Protein AF-A0A7S3HNA8-F1 (afdb_monomer)

Secondary structure (DSSP, 8-state):
-PPP-----PPP----------------------PPPPTT----SSS---EEEEEEETT-HHHHHHHHHHHHHHHHHGGGGTT-PPEEEEEEE-HHHHTTS--TT-HHHHHHHHHHHHHHHHT-EEEEE-TT-HHHHHHHHHHHHHHHHH-HHHHS--GGGS-TTSSSTTSSS---------------------------------------------------------------------

pLDDT: mean 70.08, std 21.03, range [39.31, 98.31]

Solvent-accessible surface area (backbone atoms only — not comparable to full-atom values): 16770 Å² total; per-residue (Å²): 138,84,86,83,83,84,80,82,82,77,86,83,80,81,83,77,80,80,82,70,80,77,68,71,80,66,80,66,75,67,71,79,68,81,65,77,66,56,90,94,56,82,65,79,90,54,95,78,70,52,62,45,81,44,66,23,43,49,88,38,68,69,40,44,58,49,39,49,54,51,49,54,53,51,57,66,50,47,73,76,32,77,85,70,56,54,50,53,31,43,33,39,28,51,52,65,58,64,71,71,68,70,56,95,79,39,73,46,59,52,50,53,52,52,52,44,52,52,23,58,75,70,73,36,49,67,44,84,34,41,76,87,41,63,65,58,55,53,49,52,53,51,49,53,52,50,59,45,67,77,37,49,84,67,70,55,68,76,80,78,72,64,69,86,70,63,75,65,67,73,70,77,76,70,93,76,79,94,77,85,87,81,84,84,84,90,85,79,88,81,88,85,78,88,77,90,77,89,77,88,76,89,81,78,88,75,87,76,82,85,81,79,82,77,79,85,81,85,76,77,90,76,91,78,82,81,85,76,79,84,82,86,76,81,84,80,82,79,85,79,81,135

Foldseek 3Di:
DDDDDDDDDDDDDDPDPPDDDPDDPPPPVPVPDPPDPPQPPPDPPDDADQEDEQEAELVDPVSLVSSVVVVVVLVVCPVVCVPSHHAYEYEYEQVVVVVVVPPPDDVSVVSLVVSVVVCVVVVHHYYYYYPVDVVSVVVVVVVSVVVSVVRCSRPVDPPPPPPPPPPVVVVVPPPDDDDDDDDDDDDDDDDDDDDDDDDDDDDDPDDDDDDDDDDDDDDDDDDDDDDDDDDDDDDDDDDDDD

Nearest PDB structures (foldseek):
  7f6l-assembly1_B  TM=4.077E-01  e=2.180E-01  Homo sapiens
  7ynw-assembly1_A  TM=3.870E-01  e=6.248E-01  Methanocaldococcus jannaschii
  7s5e-assembly4_F  TM=3.352E-01  e=9.272E-01  Stenotrophomonas maltophilia K279a
  6wrt-assembly1_A-2  TM=3.207E-01  e=1.058E+00  Methanocaldococcus jannaschii DSM 2661
  6n2f-assembly1_A  TM=5.387E-01  e=7.614E+00  Arabidopsis thaliana

Sequence (242 aa):
RAMSAQKFLTPAGYVSKAGREALPPQDGEMLVTCLAPEVGKYRPVTHKRMAFLVVYDVMQESTYGQAIKILDTLDKQKSEWQGRGPIVALVACKTDRLFRDMAVRSPELQRLFDAKADADRRGIKFTEMVTSDLQRVRKLFRQVFVDLHERPDLWRREQAAMPTGGLMSLLGGMLGGLTSTGSTPLTSARSDSARSQSASQAASAQMMPGVSMSPLETIGERLSTPTASPQQGDAKKEDCAV

Organism: NCBI:txid89044

Mean predicted aligned error: 19.04 Å

InterPro domains:
  IPR001806 Small GTPase [PF00071] (48-146)
  IPR027417 P-loop containing nucleoside triphosphate hydrolase [G3DSA:3.40.50.300] (40-155)

Radius of gyration: 32.72 Å; Cα contacts (8 Å, |Δi|>4): 132; chains: 1; bounding box: 81×63×103 Å

Structure (mmCIF, N/CA/C/O backbone):
data_AF-A0A7S3HNA8-F1
#
_entry.id   AF-A0A7S3HNA8-F1
#
loop_
_atom_site.group_PDB
_atom_site.id
_atom_site.type_symbol
_atom_site.label_atom_id
_atom_site.label_alt_id
_atom_site.label_comp_id
_atom_site.label_asym_id
_atom_site.label_entity_id
_atom_site.label_seq_id
_atom_site.pdbx_PDB_ins_code
_atom_site.Cartn_x
_atom_site.Cartn_y
_atom_site.Cartn_z
_atom_site.occupancy
_atom_site.B_iso_or_equiv
_atom_site.auth_seq_id
_atom_site.auth_comp_id
_atom_site.auth_asym_id
_atom_site.auth_atom_id
_atom_site.pdbx_PDB_model_num
ATOM 1 N N . ARG A 1 1 ? 51.063 9.872 -23.978 1.00 51.56 1 ARG A N 1
ATOM 2 C CA . ARG A 1 1 ? 50.268 10.707 -23.041 1.00 51.56 1 ARG A CA 1
ATOM 3 C C . ARG A 1 1 ? 49.617 9.764 -22.035 1.00 51.56 1 ARG A C 1
ATOM 5 O O . ARG A 1 1 ? 48.698 9.054 -22.408 1.00 51.56 1 ARG A O 1
ATOM 12 N N . ALA A 1 2 ? 50.189 9.663 -20.836 1.00 39.31 2 ALA A N 1
ATOM 13 C CA . ALA A 1 2 ? 49.767 8.734 -19.789 1.00 39.31 2 ALA A CA 1
ATOM 14 C C . ALA A 1 2 ? 48.554 9.291 -19.026 1.00 39.31 2 ALA A C 1
ATOM 16 O O . ALA A 1 2 ? 48.525 10.484 -18.723 1.00 39.31 2 ALA A O 1
ATOM 17 N N . MET A 1 3 ? 47.561 8.444 -18.745 1.00 46.97 3 MET A N 1
ATOM 18 C CA . MET A 1 3 ? 46.387 8.817 -17.957 1.00 46.97 3 MET A CA 1
ATOM 19 C C . MET A 1 3 ? 46.686 8.703 -16.461 1.00 46.97 3 MET A C 1
ATOM 21 O O . MET A 1 3 ? 47.120 7.663 -15.970 1.00 46.97 3 MET A O 1
ATOM 25 N N . SER A 1 4 ? 46.470 9.818 -15.767 1.00 55.47 4 SER A N 1
ATOM 26 C CA . SER A 1 4 ? 46.658 10.001 -14.331 1.00 55.47 4 SER A CA 1
ATOM 27 C C . SER A 1 4 ? 45.481 9.393 -13.566 1.00 55.47 4 SER A C 1
ATOM 29 O O . SER A 1 4 ? 44.334 9.784 -13.777 1.00 55.47 4 SER A O 1
ATOM 31 N N . ALA A 1 5 ? 45.761 8.428 -12.691 1.00 51.94 5 ALA A N 1
ATOM 32 C CA . ALA A 1 5 ? 44.776 7.817 -11.807 1.00 51.94 5 ALA A CA 1
ATOM 33 C C . ALA A 1 5 ? 44.565 8.696 -10.560 1.00 51.94 5 ALA A C 1
ATOM 35 O O . ALA A 1 5 ? 45.463 8.836 -9.727 1.00 51.94 5 ALA A O 1
ATOM 36 N N . GLN A 1 6 ? 43.371 9.275 -10.417 1.00 52.78 6 GLN A N 1
ATOM 37 C CA . GLN A 1 6 ? 42.942 9.946 -9.188 1.00 52.78 6 GLN A CA 1
ATOM 38 C C . GLN A 1 6 ? 42.659 8.909 -8.093 1.00 52.78 6 GLN A C 1
ATOM 40 O O . GLN A 1 6 ? 41.738 8.101 -8.196 1.00 52.78 6 GLN A O 1
ATOM 45 N N . LYS A 1 7 ? 43.459 8.947 -7.022 1.00 44.22 7 LYS A N 1
ATOM 46 C CA . LYS A 1 7 ? 43.215 8.212 -5.776 1.00 44.22 7 LYS A CA 1
ATOM 47 C C . LYS A 1 7 ? 42.150 8.949 -4.961 1.00 44.22 7 LYS A C 1
ATOM 49 O O . LYS A 1 7 ? 42.377 10.078 -4.534 1.00 44.22 7 LYS A O 1
ATOM 54 N N . PHE A 1 8 ? 41.014 8.298 -4.722 1.00 46.69 8 PHE A N 1
ATOM 55 C CA . PHE A 1 8 ? 40.019 8.754 -3.755 1.00 46.69 8 PHE A CA 1
ATOM 56 C C . PHE A 1 8 ? 40.510 8.462 -2.333 1.00 46.69 8 PHE A C 1
ATOM 58 O O . PHE A 1 8 ? 40.772 7.316 -1.973 1.00 46.69 8 PHE A O 1
ATOM 65 N N . LEU A 1 9 ? 40.642 9.520 -1.534 1.00 43.97 9 LEU A N 1
ATOM 66 C CA . LEU A 1 9 ? 40.875 9.449 -0.097 1.00 43.97 9 LEU A CA 1
ATOM 67 C C . LEU A 1 9 ? 39.552 9.093 0.591 1.00 43.97 9 LEU A C 1
ATOM 69 O O . LEU A 1 9 ? 38.596 9.865 0.553 1.00 43.97 9 LEU A O 1
ATOM 73 N N . THR A 1 10 ? 39.491 7.925 1.222 1.00 45.31 10 THR A N 1
ATOM 74 C CA . THR A 1 10 ? 38.408 7.565 2.144 1.00 45.31 10 THR A CA 1
ATOM 75 C C . THR A 1 10 ? 38.616 8.277 3.484 1.00 45.31 10 THR A C 1
ATOM 77 O O . THR A 1 10 ? 39.723 8.199 4.025 1.00 45.31 10 THR A O 1
ATOM 80 N N . PRO A 1 11 ? 37.597 8.942 4.059 1.00 49.59 11 PRO A N 1
ATOM 81 C CA . PRO A 1 11 ? 37.725 9.573 5.364 1.00 49.59 11 PRO A CA 1
ATOM 82 C C . PRO A 1 11 ? 37.867 8.514 6.463 1.00 49.59 11 PRO A C 1
ATOM 84 O O . PRO A 1 11 ? 37.001 7.663 6.667 1.00 49.59 11 PRO A O 1
ATOM 87 N N . ALA A 1 12 ? 38.997 8.586 7.162 1.00 47.41 12 ALA A N 1
ATOM 88 C CA . ALA A 1 12 ? 39.261 7.879 8.401 1.00 47.41 12 ALA A CA 1
ATOM 89 C C . ALA A 1 12 ? 38.348 8.412 9.515 1.00 47.41 12 ALA A C 1
ATOM 91 O O . ALA A 1 12 ? 38.204 9.624 9.667 1.00 47.41 12 ALA A O 1
ATOM 92 N N . GLY A 1 13 ? 37.777 7.512 10.321 1.00 44.44 13 GLY A N 1
ATOM 93 C CA . GLY A 1 13 ? 37.175 7.895 11.601 1.00 44.44 13 GLY A CA 1
ATOM 94 C C . GLY A 1 13 ? 35.842 7.244 11.953 1.00 44.44 13 GLY A C 1
ATOM 95 O O . GLY A 1 13 ? 34.971 7.929 12.476 1.00 44.44 13 GLY A O 1
ATOM 96 N N . TYR A 1 14 ? 35.668 5.938 11.727 1.00 41.34 14 TYR A N 1
ATOM 97 C CA . TYR A 1 14 ? 34.661 5.178 12.474 1.00 41.34 14 TYR A CA 1
ATOM 98 C C . TYR A 1 14 ? 35.372 4.412 13.590 1.00 41.34 14 TYR A C 1
ATOM 100 O O . TYR A 1 14 ? 35.994 3.375 13.368 1.00 41.34 14 TYR A O 1
ATOM 108 N N . VAL A 1 15 ? 35.337 4.979 14.796 1.00 45.28 15 VAL A N 1
ATOM 109 C CA . VAL A 1 15 ? 35.826 4.327 16.012 1.00 45.28 15 VAL A CA 1
ATOM 110 C C . VAL A 1 15 ? 34.856 3.195 16.341 1.00 45.28 15 VAL A C 1
ATOM 112 O O . VAL A 1 15 ? 33.786 3.412 16.912 1.00 45.28 15 VAL A O 1
ATOM 115 N N . SER A 1 16 ? 35.218 1.977 15.942 1.00 42.44 16 SER A N 1
ATOM 116 C CA . SER A 1 16 ? 34.561 0.755 16.394 1.00 42.44 16 SER A CA 1
ATOM 117 C C . SER A 1 16 ? 34.667 0.664 17.912 1.00 42.44 16 SER A C 1
ATOM 119 O O . SER A 1 16 ? 35.741 0.417 18.458 1.00 42.44 16 SER A O 1
ATOM 121 N N . LYS A 1 17 ? 33.535 0.823 18.606 1.00 47.97 17 LYS A N 1
ATOM 122 C CA . LYS A 1 17 ? 33.369 0.325 19.974 1.00 47.97 17 LYS A CA 1
ATOM 123 C C . LYS A 1 17 ? 33.390 -1.205 19.930 1.00 47.97 17 LYS A C 1
ATOM 125 O O . LYS A 1 17 ? 32.347 -1.850 19.880 1.00 47.97 17 LYS A O 1
ATOM 130 N N . ALA A 1 18 ? 34.593 -1.767 19.898 1.00 51.06 18 ALA A N 1
ATOM 131 C CA . ALA A 1 18 ? 34.845 -3.158 20.232 1.00 51.06 18 ALA A CA 1
ATOM 132 C C . ALA A 1 18 ? 34.529 -3.355 21.723 1.00 51.06 18 ALA A C 1
ATOM 134 O O . ALA A 1 18 ? 34.960 -2.555 22.550 1.00 51.06 18 ALA A O 1
ATOM 135 N N . GLY A 1 19 ? 33.750 -4.385 22.057 1.00 47.22 19 GLY A N 1
ATOM 136 C CA . GLY A 1 19 ? 33.513 -4.774 23.452 1.00 47.22 19 GLY A CA 1
ATOM 137 C C . GLY A 1 19 ? 32.059 -4.793 23.922 1.00 47.22 19 GLY A C 1
ATOM 138 O O . GLY A 1 19 ? 31.821 -4.791 25.123 1.00 47.22 19 GLY A O 1
ATOM 139 N N . ARG A 1 20 ? 31.069 -4.839 23.023 1.00 44.75 20 ARG A N 1
ATOM 140 C CA . ARG A 1 20 ? 29.827 -5.545 23.364 1.00 44.75 20 ARG A CA 1
ATOM 141 C C . ARG A 1 20 ? 29.962 -6.945 22.807 1.00 44.75 20 ARG A C 1
ATOM 143 O O . ARG A 1 20 ? 29.949 -7.107 21.589 1.00 44.75 20 ARG A O 1
ATOM 150 N N . GLU A 1 21 ? 30.157 -7.910 23.701 1.00 44.12 21 GLU A N 1
ATOM 151 C CA . GLU A 1 21 ? 29.944 -9.321 23.402 1.00 44.12 21 GLU A CA 1
ATOM 152 C C . GLU A 1 21 ? 28.635 -9.420 22.625 1.00 44.12 21 GLU A C 1
ATOM 154 O O . GLU A 1 21 ? 27.571 -9.010 23.101 1.00 44.12 21 GLU A O 1
ATOM 159 N N . ALA A 1 22 ? 28.748 -9.845 21.369 1.00 43.84 22 ALA A N 1
ATOM 160 C CA . ALA A 1 22 ? 27.598 -10.199 20.576 1.00 43.84 22 ALA A CA 1
ATOM 161 C C . ALA A 1 22 ? 26.949 -11.359 21.324 1.00 43.84 22 ALA A C 1
ATOM 163 O O . ALA A 1 22 ? 27.448 -12.482 21.279 1.00 43.84 22 ALA A O 1
ATOM 164 N N . LEU A 1 23 ? 25.880 -11.058 22.066 1.00 47.53 23 LEU A N 1
ATOM 165 C CA . LEU A 1 23 ? 24.968 -12.086 22.535 1.00 47.53 23 LEU A CA 1
ATOM 166 C C . LEU A 1 23 ? 24.702 -12.990 21.326 1.00 47.53 23 LEU A C 1
ATOM 168 O O . LEU A 1 23 ? 24.450 -12.446 20.238 1.00 47.53 23 LEU A O 1
ATOM 172 N N . PRO A 1 24 ? 24.814 -14.325 21.476 1.00 48.81 24 PRO A N 1
ATOM 173 C CA . PRO A 1 24 ? 24.447 -15.236 20.402 1.00 48.81 24 PRO A CA 1
ATOM 174 C C . PRO A 1 24 ? 23.080 -14.783 19.893 1.00 48.81 24 PRO A C 1
ATOM 176 O O . PRO A 1 24 ? 22.275 -14.360 20.733 1.00 48.81 24 PRO A O 1
ATOM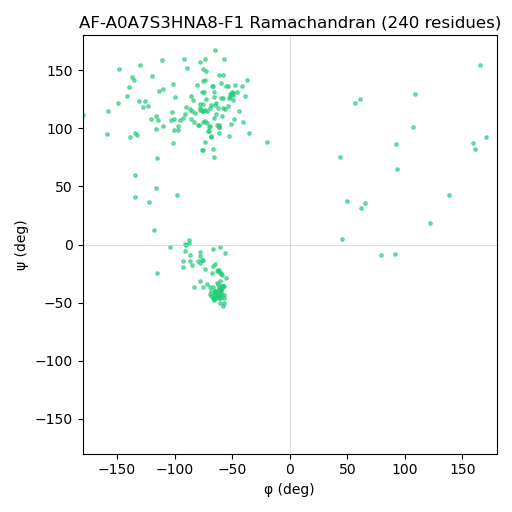 179 N N . PRO A 1 25 ? 22.845 -14.751 18.565 1.00 47.09 25 PRO A N 1
ATOM 180 C CA . PRO A 1 25 ? 21.557 -14.348 18.024 1.00 47.09 25 PRO A CA 1
ATOM 181 C C . PRO A 1 25 ? 20.517 -15.175 18.766 1.00 47.09 25 PRO A C 1
ATOM 183 O O . PRO A 1 25 ? 20.446 -16.380 18.556 1.00 47.09 25 PRO A O 1
ATOM 186 N N . GLN A 1 26 ? 19.822 -14.549 19.727 1.00 48.62 26 GLN A N 1
ATOM 187 C CA . GLN A 1 26 ? 18.751 -15.204 20.456 1.00 48.62 26 GLN A CA 1
ATOM 188 C C . GLN A 1 26 ? 17.830 -15.649 19.358 1.00 48.62 26 GLN A C 1
ATOM 190 O O . GLN A 1 26 ? 17.418 -14.768 18.599 1.00 48.62 26 GLN A O 1
ATOM 195 N N . ASP A 1 27 ? 17.666 -16.968 19.233 1.00 45.84 27 ASP A N 1
ATOM 196 C CA . ASP A 1 27 ? 16.898 -17.640 18.200 1.00 45.84 27 ASP A CA 1
ATOM 197 C C . ASP A 1 27 ? 15.704 -16.767 17.892 1.00 45.84 27 ASP A C 1
ATOM 199 O O . ASP A 1 27 ? 14.750 -16.685 18.667 1.00 45.84 27 ASP A O 1
ATOM 203 N N . GLY A 1 28 ? 15.862 -15.961 16.840 1.00 42.59 28 GLY A N 1
ATOM 204 C CA . GLY A 1 28 ? 14.877 -14.966 16.507 1.00 42.59 28 GLY A CA 1
ATOM 205 C C . GLY A 1 28 ? 13.743 -15.827 16.054 1.00 42.59 28 GLY A C 1
ATOM 206 O O . GLY A 1 28 ? 13.878 -16.390 14.969 1.00 42.59 28 GLY A O 1
ATOM 207 N N . GLU A 1 29 ? 12.738 -16.018 16.921 1.00 41.06 29 GLU A N 1
ATOM 208 C CA . GLU A 1 29 ? 11.541 -16.789 16.628 1.00 41.06 29 GLU A CA 1
ATOM 209 C C . GLU A 1 29 ? 11.179 -16.424 15.205 1.00 41.06 29 GLU A C 1
ATOM 211 O O . GLU A 1 29 ? 10.839 -15.274 14.907 1.00 41.06 29 GLU A O 1
ATOM 216 N N . MET A 1 30 ? 11.458 -17.365 14.309 1.00 41.50 30 MET A N 1
ATOM 217 C CA . MET A 1 30 ? 11.529 -17.104 12.889 1.00 41.50 30 MET A CA 1
ATOM 218 C C . MET A 1 30 ? 10.085 -16.985 12.473 1.00 41.50 30 MET A C 1
ATOM 220 O O . MET A 1 30 ? 9.550 -18.012 12.087 1.00 41.50 30 MET A O 1
ATOM 224 N N . LEU A 1 31 ? 9.474 -15.802 12.695 1.00 44.38 31 LEU A N 1
ATOM 225 C CA . LEU A 1 31 ? 8.033 -15.525 12.734 1.00 44.38 31 LEU A CA 1
ATOM 226 C C . LEU A 1 31 ? 7.305 -16.639 12.013 1.00 44.38 31 LEU A C 1
ATOM 228 O O . LEU A 1 31 ? 7.204 -16.596 10.785 1.00 44.38 31 LEU A O 1
ATOM 232 N N . VAL A 1 32 ? 6.969 -17.690 12.775 1.00 42.06 32 VAL A N 1
ATOM 233 C CA . VAL A 1 32 ? 6.582 -18.981 12.214 1.00 42.06 32 VAL A CA 1
ATOM 234 C C . VAL A 1 32 ? 5.251 -18.726 11.554 1.00 42.06 32 VAL A C 1
ATOM 236 O O . VAL A 1 32 ? 4.205 -18.697 12.191 1.00 42.06 32 VAL A O 1
ATOM 239 N N . THR A 1 33 ? 5.338 -18.432 10.262 1.00 44.75 33 THR A N 1
ATOM 240 C CA . THR A 1 33 ? 4.242 -18.373 9.316 1.00 44.75 33 THR A CA 1
ATOM 241 C C . THR A 1 33 ? 3.002 -17.664 9.857 1.00 44.75 33 THR A C 1
ATOM 243 O O . THR A 1 33 ? 1.954 -18.272 10.065 1.00 44.75 33 THR A O 1
ATOM 246 N N . CYS A 1 34 ? 3.052 -16.332 9.925 1.00 49.06 34 CYS A N 1
ATOM 247 C CA . CYS A 1 34 ? 1.862 -15.568 9.554 1.00 49.06 34 CYS A CA 1
ATOM 248 C C . CYS A 1 34 ? 1.644 -15.796 8.052 1.00 49.06 34 CYS A C 1
ATOM 250 O O . CYS A 1 34 ? 2.018 -14.944 7.246 1.00 49.06 34 CYS A O 1
ATOM 252 N N . LEU A 1 35 ? 1.135 -16.977 7.666 1.00 52.16 35 LEU A N 1
ATOM 253 C CA . LEU A 1 35 ? 0.771 -17.259 6.280 1.00 52.16 35 LEU A CA 1
ATOM 254 C C . LEU A 1 35 ? -0.079 -16.087 5.800 1.00 52.16 35 LEU A C 1
ATOM 256 O O . LEU A 1 35 ? -1.066 -15.716 6.448 1.00 52.16 35 LEU A O 1
ATOM 260 N N . ALA A 1 36 ? 0.341 -15.467 4.696 1.00 54.50 36 ALA A N 1
ATOM 261 C CA . ALA A 1 36 ? -0.507 -14.503 4.024 1.00 54.50 36 ALA A CA 1
ATOM 262 C C . ALA A 1 36 ? -1.850 -15.210 3.770 1.00 54.50 36 ALA A C 1
ATOM 264 O O . ALA A 1 36 ? -1.840 -16.337 3.269 1.00 54.50 36 ALA A O 1
ATOM 265 N N . PRO A 1 37 ? -2.987 -14.631 4.193 1.00 58.47 37 PRO A N 1
ATOM 266 C CA . PRO A 1 37 ? -4.272 -15.292 4.025 1.00 58.47 37 PRO A CA 1
ATOM 267 C C . PRO A 1 37 ? -4.482 -15.632 2.547 1.00 58.47 37 PRO A C 1
ATOM 269 O O . PRO A 1 37 ? -4.196 -14.804 1.680 1.00 58.47 37 PRO A O 1
ATOM 272 N N . GLU A 1 38 ? -4.964 -16.845 2.267 1.00 57.53 38 GLU A N 1
ATOM 273 C CA . GLU A 1 38 ? -5.302 -17.257 0.903 1.00 57.53 38 GLU A CA 1
ATOM 274 C C . GLU A 1 38 ? -6.270 -16.242 0.281 1.00 57.53 38 GLU A C 1
ATOM 276 O O . GLU A 1 38 ? -7.234 -15.798 0.920 1.00 57.53 38 GLU A O 1
ATOM 281 N N . VAL A 1 39 ? -6.013 -15.877 -0.978 1.00 52.66 39 VAL A N 1
ATOM 282 C CA . VAL A 1 39 ? -6.858 -14.962 -1.752 1.00 52.66 39 VAL A CA 1
ATOM 283 C C . VAL A 1 39 ? -8.299 -15.489 -1.732 1.00 52.66 39 VAL A C 1
ATOM 285 O O . VAL A 1 39 ? -8.565 -16.606 -2.161 1.00 52.66 39 VAL A O 1
ATOM 288 N N . GLY A 1 40 ? -9.231 -14.700 -1.189 1.00 51.41 40 GLY A N 1
ATOM 289 C CA . GLY A 1 40 ? -10.651 -15.069 -1.081 1.00 51.41 40 GLY A CA 1
ATOM 290 C C . GLY A 1 40 ? -11.070 -15.769 0.220 1.00 51.41 40 GLY A C 1
ATOM 291 O O . GLY A 1 40 ? -12.265 -15.897 0.470 1.00 51.41 40 GLY A O 1
ATOM 292 N N . LYS A 1 41 ? -10.135 -16.148 1.101 1.00 49.31 41 LYS A N 1
ATOM 293 C CA . LYS A 1 41 ? -10.430 -16.646 2.459 1.00 49.31 41 LYS A CA 1
ATOM 294 C C . LYS A 1 41 ? -9.859 -15.715 3.520 1.00 49.31 41 LYS A C 1
ATOM 296 O O . LYS A 1 41 ? -9.210 -16.150 4.473 1.00 49.31 41 LYS A O 1
ATOM 301 N N . TYR A 1 42 ? -10.114 -14.416 3.387 1.00 47.91 42 TYR A N 1
ATOM 302 C CA . TYR A 1 42 ? -9.863 -13.506 4.496 1.00 47.91 42 TYR A CA 1
ATOM 303 C C . TYR A 1 42 ? -10.857 -13.813 5.626 1.00 47.91 42 TYR A C 1
ATOM 305 O O . TYR A 1 42 ? -11.977 -13.312 5.653 1.00 47.91 42 TYR A O 1
ATOM 313 N N . ARG A 1 43 ? -10.449 -14.683 6.554 1.00 46.12 43 ARG A N 1
ATOM 314 C CA . ARG A 1 43 ? -11.091 -14.839 7.858 1.00 46.12 43 ARG A CA 1
ATOM 315 C C . ARG A 1 43 ? -10.218 -14.115 8.880 1.00 46.12 43 ARG A C 1
ATOM 317 O O . ARG A 1 43 ? -9.073 -14.529 9.078 1.00 46.12 43 ARG A O 1
ATOM 324 N N . PRO A 1 44 ? -10.686 -13.024 9.503 1.00 50.69 44 PRO A N 1
ATOM 325 C CA . PRO A 1 44 ? -9.931 -12.375 10.564 1.00 50.69 44 PRO A CA 1
ATOM 326 C C . PRO A 1 44 ? -9.753 -13.364 11.727 1.00 50.69 44 PRO A C 1
ATOM 328 O O . PRO A 1 44 ? -10.683 -13.626 12.478 1.00 50.69 44 PRO A O 1
ATOM 331 N N . VAL A 1 45 ? -8.548 -13.938 11.842 1.00 48.56 45 VAL A N 1
ATOM 332 C CA . VAL A 1 45 ? -8.165 -14.919 12.881 1.00 48.56 45 VAL A CA 1
ATOM 333 C C . VAL A 1 45 ? -8.254 -14.313 14.288 1.00 48.56 45 VAL A C 1
ATOM 335 O O . VAL A 1 45 ? -8.423 -15.026 15.270 1.00 48.56 45 VAL A O 1
ATOM 338 N N . THR A 1 46 ? -8.194 -12.986 14.389 1.00 51.28 46 THR A N 1
ATOM 339 C CA . THR A 1 46 ? -8.354 -12.241 15.634 1.00 51.28 46 THR A CA 1
ATOM 340 C C . THR A 1 46 ? -9.188 -10.990 15.392 1.00 51.28 46 THR A C 1
ATOM 342 O O . THR A 1 46 ? -9.011 -10.264 14.408 1.00 51.28 46 THR A O 1
ATOM 345 N N . HIS A 1 47 ? -10.126 -10.733 16.298 1.00 53.41 47 HIS A N 1
ATOM 346 C CA . HIS A 1 47 ? -10.885 -9.493 16.323 1.00 53.41 47 HIS A CA 1
ATOM 347 C C . HIS A 1 47 ? -9.897 -8.336 16.557 1.00 53.41 47 HIS A C 1
ATOM 349 O O . HIS A 1 47 ? -9.266 -8.289 17.612 1.00 53.41 47 HIS A O 1
ATOM 355 N N . LYS A 1 48 ? -9.794 -7.415 15.583 1.00 66.25 48 LYS A N 1
ATOM 356 C CA . LYS A 1 48 ? -8.987 -6.167 15.569 1.00 66.25 48 LYS A CA 1
ATOM 357 C C . LYS A 1 48 ? -7.578 -6.254 14.954 1.00 66.25 48 LYS A C 1
ATOM 359 O O . LYS A 1 48 ? -6.578 -5.973 15.611 1.00 66.25 48 LYS A O 1
ATOM 364 N N . ARG A 1 49 ? -7.484 -6.520 13.642 1.00 76.69 49 ARG A N 1
ATOM 365 C CA . ARG A 1 49 ? -6.301 -6.074 12.876 1.00 76.69 49 ARG A CA 1
ATOM 366 C C . ARG A 1 49 ? -6.290 -4.546 12.831 1.00 76.69 49 ARG A C 1
ATOM 368 O O . ARG A 1 49 ? -7.283 -3.948 12.437 1.00 76.69 49 ARG A O 1
ATOM 375 N N . MET A 1 50 ? -5.175 -3.937 13.224 1.00 88.31 50 MET A N 1
ATOM 376 C CA . MET A 1 50 ? -5.058 -2.477 13.331 1.00 88.31 50 MET A CA 1
ATOM 377 C C . MET A 1 50 ? -4.501 -1.818 12.063 1.00 88.31 50 MET A C 1
ATOM 379 O O . MET A 1 50 ? -4.693 -0.622 11.855 1.00 88.31 50 MET A O 1
ATOM 383 N N . ALA A 1 51 ? -3.828 -2.592 11.207 1.00 93.00 51 ALA A N 1
ATOM 384 C CA . ALA A 1 51 ? -3.279 -2.115 9.946 1.00 93.00 51 ALA A CA 1
ATOM 385 C C . ALA A 1 51 ? -3.269 -3.210 8.865 1.00 93.00 51 ALA A C 1
ATOM 387 O O . ALA A 1 51 ? -3.137 -4.400 9.169 1.00 93.00 51 ALA A O 1
ATOM 388 N N . PHE A 1 52 ? -3.370 -2.790 7.607 1.00 93.94 52 PHE A N 1
ATOM 389 C CA . PHE A 1 52 ? -3.253 -3.596 6.399 1.00 93.94 52 PHE A CA 1
ATOM 390 C C . PHE A 1 52 ? -2.195 -2.985 5.487 1.00 93.94 52 PHE A C 1
ATOM 392 O O . PHE A 1 52 ? -2.297 -1.830 5.076 1.00 93.94 52 PHE A O 1
ATOM 399 N N . LEU A 1 53 ? -1.196 -3.794 5.149 1.00 96.00 53 LEU A N 1
ATOM 400 C CA . LEU A 1 53 ? -0.229 -3.497 4.102 1.00 96.00 53 LEU A CA 1
ATOM 401 C C . LEU A 1 53 ? -0.603 -4.332 2.881 1.00 96.00 53 LEU A C 1
ATOM 403 O O . LEU A 1 53 ? -0.434 -5.551 2.895 1.00 96.00 53 LEU A O 1
ATOM 407 N N . VAL A 1 54 ? -1.145 -3.690 1.851 1.00 96.75 54 VAL A N 1
ATOM 408 C CA . VAL A 1 54 ? -1.455 -4.341 0.577 1.00 96.75 54 VAL A CA 1
ATOM 409 C C . VAL A 1 54 ? -0.240 -4.184 -0.319 1.00 96.75 54 VAL A C 1
ATOM 411 O O . VAL A 1 54 ? 0.115 -3.074 -0.702 1.00 96.75 54 VAL A O 1
ATOM 414 N N . VAL A 1 55 ? 0.430 -5.292 -0.610 1.00 97.19 55 VAL A N 1
ATOM 415 C CA . VAL A 1 55 ? 1.706 -5.295 -1.327 1.00 97.19 55 VAL A CA 1
ATOM 416 C C . VAL A 1 55 ? 1.501 -5.877 -2.718 1.00 97.19 55 VAL A C 1
ATOM 418 O O . VAL A 1 55 ? 0.892 -6.937 -2.847 1.00 97.19 55 VAL A O 1
ATOM 421 N N . TYR A 1 56 ? 2.042 -5.224 -3.744 1.00 97.94 56 TYR A N 1
ATOM 422 C CA . TYR A 1 56 ? 2.088 -5.764 -5.103 1.00 97.94 56 TYR A CA 1
ATOM 423 C C . TYR A 1 56 ? 3.499 -5.664 -5.687 1.00 97.94 56 TYR A C 1
ATOM 425 O O . TYR A 1 56 ? 4.300 -4.829 -5.269 1.00 97.94 56 TYR A O 1
ATOM 433 N N . ASP A 1 57 ? 3.822 -6.541 -6.633 1.00 96.81 57 ASP A N 1
ATOM 434 C CA . ASP A 1 57 ? 5.080 -6.512 -7.376 1.00 96.81 57 ASP A CA 1
ATOM 435 C C . ASP A 1 57 ? 4.893 -5.649 -8.624 1.00 96.81 57 ASP A C 1
ATOM 437 O O . ASP A 1 57 ? 4.087 -5.978 -9.497 1.00 96.81 57 ASP A O 1
ATOM 441 N N . VAL A 1 58 ? 5.650 -4.556 -8.739 1.00 96.31 58 VAL A N 1
ATOM 442 C CA . VAL A 1 58 ? 5.504 -3.643 -9.881 1.00 96.31 58 VAL A CA 1
ATOM 443 C C . VAL A 1 58 ? 5.848 -4.328 -11.204 1.00 96.31 58 VAL A C 1
ATOM 445 O O . VAL A 1 58 ? 5.310 -3.961 -12.243 1.00 96.31 58 VAL A O 1
ATOM 448 N N . MET A 1 59 ? 6.640 -5.401 -11.193 1.00 94.31 59 MET A N 1
ATOM 449 C CA . MET A 1 59 ? 6.951 -6.155 -12.408 1.00 94.31 59 MET A CA 1
ATOM 450 C C . MET A 1 59 ? 5.810 -7.082 -12.851 1.00 94.31 59 MET A C 1
ATOM 452 O O . MET A 1 59 ? 5.803 -7.513 -13.998 1.00 94.31 59 MET A O 1
ATOM 456 N N . GLN A 1 60 ? 4.823 -7.378 -11.995 1.00 95.81 60 GLN A N 1
ATOM 457 C CA . GLN A 1 60 ? 3.759 -8.349 -12.285 1.00 95.81 60 GLN A CA 1
ATOM 458 C C . GLN A 1 60 ? 2.361 -7.722 -12.233 1.00 95.81 60 GLN A C 1
ATOM 460 O O . GLN A 1 60 ? 1.821 -7.456 -11.158 1.00 95.81 60 GLN A O 1
ATOM 465 N N . GLU A 1 61 ? 1.736 -7.548 -13.400 1.00 96.31 61 GLU A N 1
ATOM 466 C CA . GLU A 1 61 ? 0.430 -6.884 -13.544 1.00 96.31 61 GLU A CA 1
ATOM 467 C C . GLU A 1 61 ? -0.678 -7.586 -12.752 1.00 96.31 61 GLU A C 1
ATOM 469 O O . GLU A 1 61 ? -1.486 -6.940 -12.082 1.00 96.31 61 GLU A O 1
ATOM 474 N N . SER A 1 62 ? -0.667 -8.918 -12.744 1.00 96.56 62 SER A N 1
ATOM 475 C CA . SER A 1 62 ? -1.639 -9.727 -12.009 1.00 96.56 62 SER A CA 1
ATOM 476 C C . SER A 1 62 ? -1.662 -9.410 -10.511 1.00 96.56 62 SER A C 1
ATOM 478 O O . SER A 1 62 ? -2.735 -9.397 -9.906 1.00 96.56 62 SER A O 1
ATOM 480 N N . THR A 1 63 ? -0.507 -9.103 -9.911 1.00 96.69 63 THR A N 1
ATOM 481 C CA . THR A 1 63 ? -0.414 -8.772 -8.481 1.00 96.69 63 THR A CA 1
ATOM 482 C C . THR A 1 63 ? -1.007 -7.401 -8.175 1.00 96.69 63 THR A C 1
ATOM 484 O O . THR A 1 63 ? -1.652 -7.237 -7.141 1.00 96.69 63 THR A O 1
ATOM 487 N N . TYR A 1 64 ? -0.876 -6.440 -9.096 1.00 97.50 64 TYR A N 1
ATOM 488 C CA . TYR A 1 64 ? -1.531 -5.138 -8.981 1.00 97.50 64 TYR A CA 1
ATOM 489 C C . TYR A 1 64 ? -3.055 -5.289 -9.072 1.00 97.50 64 TYR A C 1
ATOM 491 O O . TYR A 1 64 ? -3.772 -4.834 -8.182 1.00 97.50 64 TYR A O 1
ATOM 499 N N . GLY A 1 65 ? -3.560 -6.042 -10.056 1.00 96.06 65 GLY A N 1
ATOM 500 C CA . GLY A 1 65 ? -4.995 -6.328 -10.163 1.00 96.06 65 GLY A CA 1
ATOM 501 C C . GLY A 1 65 ? -5.570 -7.028 -8.921 1.00 96.06 65 GLY A C 1
ATOM 502 O O . GLY A 1 65 ? -6.694 -6.745 -8.506 1.00 96.06 65 GLY A O 1
ATOM 503 N N . GLN A 1 66 ? -4.802 -7.914 -8.278 1.00 95.88 66 GLN A N 1
ATOM 504 C CA . GLN A 1 66 ? -5.191 -8.529 -7.002 1.00 95.88 66 GLN A CA 1
ATOM 505 C C . GLN A 1 66 ? -5.179 -7.527 -5.841 1.00 95.88 66 GLN A C 1
ATOM 507 O O . GLN A 1 66 ? -6.116 -7.519 -5.043 1.00 95.88 66 GLN A O 1
ATOM 512 N N . ALA A 1 67 ? -4.166 -6.662 -5.758 1.00 96.69 67 ALA A N 1
ATOM 513 C CA . ALA A 1 67 ? -4.090 -5.615 -4.744 1.00 96.69 67 ALA A CA 1
ATOM 514 C C . ALA A 1 67 ? -5.294 -4.663 -4.815 1.00 96.69 67 ALA A C 1
ATOM 516 O O . ALA A 1 67 ? -5.899 -4.374 -3.784 1.00 96.69 67 ALA A O 1
ATOM 517 N N . ILE A 1 68 ? -5.709 -4.255 -6.018 1.00 97.75 68 ILE A N 1
ATOM 518 C CA . ILE A 1 68 ? -6.901 -3.417 -6.210 1.00 97.75 68 ILE A CA 1
ATOM 519 C C . ILE A 1 68 ? -8.173 -4.131 -5.743 1.00 97.75 68 ILE A C 1
ATOM 521 O O . ILE A 1 68 ? -8.951 -3.548 -4.993 1.00 97.75 68 ILE A O 1
ATOM 525 N N . LYS A 1 69 ? -8.352 -5.417 -6.071 1.00 95.25 69 LYS A N 1
ATOM 526 C CA . LYS A 1 69 ? -9.498 -6.208 -5.578 1.00 95.25 69 LYS A CA 1
ATOM 527 C C . LYS A 1 69 ? -9.540 -6.295 -4.049 1.00 95.25 69 LYS A C 1
ATOM 529 O O . LYS A 1 69 ? -10.619 -6.267 -3.452 1.00 95.25 69 LYS A O 1
ATOM 534 N N . ILE A 1 70 ? -8.377 -6.404 -3.403 1.00 94.31 70 ILE A N 1
ATOM 535 C CA . ILE A 1 70 ? -8.272 -6.388 -1.937 1.00 94.31 70 ILE A CA 1
ATOM 536 C C . ILE A 1 70 ? -8.681 -5.014 -1.398 1.00 94.31 70 ILE A C 1
ATOM 538 O O . ILE A 1 70 ? -9.486 -4.952 -0.471 1.00 94.31 70 ILE A O 1
ATOM 542 N N . LEU A 1 71 ? -8.190 -3.923 -1.993 1.00 95.50 71 LEU A N 1
ATOM 543 C CA . LEU A 1 71 ? -8.571 -2.564 -1.600 1.00 95.50 71 LEU A CA 1
ATOM 544 C C . LEU A 1 71 ? -10.073 -2.309 -1.778 1.00 95.50 71 LEU A C 1
ATOM 546 O O . LEU A 1 71 ? -10.700 -1.777 -0.871 1.00 95.50 71 LEU A O 1
ATOM 550 N N . ASP A 1 72 ? -10.675 -2.769 -2.875 1.00 95.38 72 ASP A N 1
ATOM 551 C CA . ASP A 1 72 ? -12.124 -2.679 -3.097 1.00 95.38 72 ASP A CA 1
ATOM 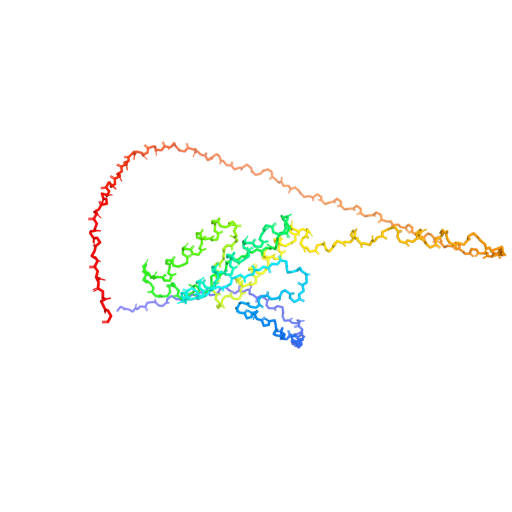552 C C . ASP A 1 72 ? -12.922 -3.438 -2.036 1.00 95.38 72 ASP A C 1
ATOM 554 O O . ASP A 1 72 ? -13.999 -3.008 -1.624 1.00 95.38 72 ASP A O 1
ATOM 558 N N . THR A 1 73 ? -12.399 -4.577 -1.580 1.00 92.06 73 THR A N 1
ATOM 559 C CA . THR A 1 73 ? -13.020 -5.357 -0.504 1.00 92.06 73 THR A CA 1
ATOM 560 C C . THR A 1 73 ? -12.936 -4.611 0.828 1.00 92.06 73 THR A C 1
ATOM 562 O O . THR A 1 73 ? -13.935 -4.523 1.540 1.00 92.06 73 THR A O 1
ATOM 565 N N . LEU A 1 74 ? -11.777 -4.023 1.139 1.00 92.00 74 LEU A N 1
ATOM 566 C CA . LEU A 1 74 ? -11.578 -3.217 2.345 1.00 92.00 74 LEU A CA 1
ATOM 567 C C . LEU A 1 74 ? -12.443 -1.947 2.339 1.00 92.00 74 LEU A C 1
ATOM 569 O O . LEU A 1 74 ? -13.025 -1.605 3.364 1.00 92.00 74 LEU A O 1
ATOM 573 N N . ASP A 1 75 ? -12.589 -1.280 1.193 1.00 93.06 75 ASP A N 1
ATOM 574 C CA . ASP A 1 75 ? -13.415 -0.075 1.071 1.00 93.06 75 ASP A CA 1
ATOM 575 C C . ASP A 1 75 ? -14.906 -0.367 1.264 1.00 93.06 75 ASP A C 1
ATOM 577 O O . ASP A 1 75 ? -15.601 0.410 1.919 1.00 93.06 75 ASP A O 1
ATOM 581 N N . LYS A 1 76 ? -15.405 -1.515 0.786 1.00 91.50 76 LYS A N 1
ATOM 582 C CA . LYS A 1 76 ? -16.786 -1.952 1.068 1.00 91.50 76 LYS A CA 1
ATOM 583 C C . LYS A 1 76 ? -17.023 -2.126 2.571 1.00 91.50 76 LYS A C 1
ATOM 585 O O . LYS A 1 76 ? -18.050 -1.691 3.089 1.00 91.50 76 LYS A O 1
ATOM 590 N N . GLN A 1 77 ? -16.038 -2.683 3.275 1.00 89.00 77 GLN A N 1
ATOM 591 C CA . GLN A 1 77 ? -16.075 -2.878 4.728 1.00 89.00 77 GLN A CA 1
ATOM 592 C C . GLN A 1 77 ? -15.842 -1.586 5.526 1.00 89.00 77 GLN A C 1
ATOM 594 O O . GLN A 1 77 ? -16.122 -1.546 6.722 1.00 89.00 77 GLN A O 1
ATOM 599 N N . LYS A 1 78 ? -15.379 -0.500 4.893 1.00 88.75 78 LYS A N 1
ATOM 600 C CA . LYS A 1 78 ? -15.079 0.774 5.567 1.00 88.75 78 LYS A CA 1
ATOM 601 C C . LYS A 1 78 ? -16.296 1.395 6.249 1.00 88.75 78 LYS A C 1
ATOM 603 O O . LYS A 1 78 ? -16.152 2.036 7.290 1.00 88.75 78 LYS A O 1
ATOM 608 N N . SER A 1 79 ? -17.483 1.172 5.687 1.00 86.94 79 SER A N 1
ATOM 609 C CA . SER A 1 79 ? -18.761 1.604 6.265 1.00 86.94 79 SER A CA 1
ATOM 610 C C . SER A 1 79 ? -19.058 0.934 7.615 1.00 86.94 79 SER A C 1
ATOM 612 O O . SER A 1 79 ? -19.591 1.577 8.518 1.00 86.94 79 SER A O 1
ATOM 614 N N . GLU A 1 80 ? -18.629 -0.317 7.799 1.00 86.81 80 GLU A N 1
ATOM 615 C CA . GLU A 1 80 ? -18.832 -1.092 9.028 1.00 86.81 80 GLU A CA 1
ATOM 616 C C . GLU A 1 80 ? -17.923 -0.619 10.170 1.00 86.81 80 GLU A C 1
ATOM 618 O O . GLU A 1 80 ? -18.215 -0.847 11.342 1.00 86.81 80 GLU A O 1
ATOM 623 N N . TRP A 1 81 ? -16.823 0.071 9.856 1.00 85.50 81 TRP A N 1
ATOM 624 C CA . TRP A 1 81 ? -15.827 0.471 10.850 1.00 85.50 81 TRP A CA 1
ATOM 625 C C . TRP A 1 81 ? -16.228 1.680 11.702 1.00 85.50 81 TRP A C 1
ATOM 627 O O . TRP A 1 81 ? -15.495 2.015 12.631 1.00 85.50 81 TRP A O 1
ATOM 637 N N . GLN A 1 82 ? -17.348 2.354 11.408 1.00 85.88 82 GLN A N 1
ATOM 638 C CA . GLN A 1 82 ? -17.843 3.514 12.175 1.00 85.88 82 GLN A CA 1
ATOM 639 C C . GLN A 1 82 ? -16.759 4.590 12.426 1.00 85.88 82 GLN A C 1
ATOM 641 O O . GLN A 1 82 ? -16.657 5.165 13.509 1.00 85.88 82 GLN A O 1
ATOM 646 N N . GLY A 1 83 ? -15.881 4.820 11.443 1.00 82.31 83 GLY A N 1
ATOM 647 C CA . GLY A 1 83 ? -14.753 5.758 11.549 1.00 82.31 83 GLY A CA 1
ATOM 648 C C . GLY A 1 83 ? -13.522 5.231 12.304 1.00 82.31 83 GLY A C 1
ATOM 649 O O . GLY A 1 83 ? -12.456 5.832 12.216 1.00 82.31 83 GLY A O 1
ATOM 650 N N . ARG A 1 84 ? -13.608 4.072 12.965 1.00 85.06 84 ARG A N 1
ATOM 651 C CA . ARG A 1 84 ? -12.505 3.399 13.680 1.00 85.06 84 ARG A CA 1
ATOM 652 C C . ARG A 1 84 ? -11.858 2.304 12.829 1.00 85.06 84 ARG A C 1
ATOM 654 O O . ARG A 1 84 ? -11.593 1.195 13.286 1.00 85.06 84 ARG A O 1
ATOM 661 N N . GLY A 1 85 ? -11.643 2.611 11.551 1.00 88.31 85 GLY A N 1
ATOM 662 C CA . GLY A 1 85 ? -11.086 1.667 10.584 1.00 88.31 85 GLY A CA 1
ATOM 663 C C . GLY A 1 85 ? -9.580 1.459 10.745 1.00 88.31 85 GLY A C 1
ATOM 664 O O . GLY A 1 85 ? -8.891 2.399 11.148 1.00 88.31 85 GLY A O 1
ATOM 665 N N . PRO A 1 86 ? -9.048 0.277 10.396 1.00 93.06 86 PRO A N 1
ATOM 666 C CA . PRO A 1 86 ? -7.616 0.007 10.382 1.00 93.06 86 PRO A CA 1
ATOM 667 C C . PRO A 1 86 ? -6.864 0.982 9.466 1.00 93.06 86 PRO A C 1
ATOM 669 O O . PRO A 1 86 ? -7.427 1.576 8.546 1.00 93.06 86 PRO A O 1
ATOM 672 N N . ILE A 1 87 ? -5.560 1.120 9.689 1.00 94.62 87 ILE A N 1
ATOM 673 C CA . ILE A 1 87 ? -4.674 1.852 8.778 1.00 94.62 87 ILE A CA 1
ATOM 674 C C . ILE A 1 87 ? -4.467 1.008 7.522 1.00 94.62 87 ILE A C 1
ATOM 676 O O . ILE A 1 87 ? -4.041 -0.137 7.622 1.00 94.62 87 ILE A O 1
ATOM 680 N N . VAL A 1 88 ? -4.743 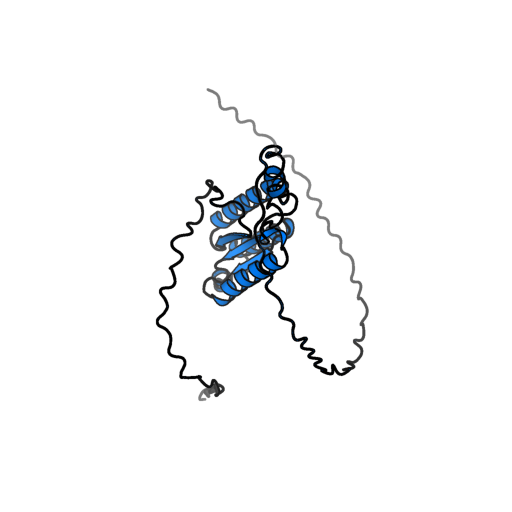1.551 6.341 1.00 96.31 88 VAL A N 1
ATOM 681 C CA . VAL A 1 88 ? -4.532 0.852 5.066 1.00 96.31 88 VAL A CA 1
ATOM 682 C C . VAL A 1 88 ? -3.435 1.570 4.286 1.00 96.31 88 VAL A C 1
ATOM 684 O O . VAL A 1 88 ? -3.464 2.794 4.156 1.00 96.31 88 VAL A O 1
ATOM 687 N N . ALA A 1 89 ? -2.467 0.814 3.774 1.00 97.69 89 ALA A N 1
ATOM 688 C CA . ALA A 1 89 ? -1.423 1.327 2.895 1.00 97.69 89 ALA A CA 1
ATOM 689 C C . ALA A 1 89 ? -1.207 0.395 1.697 1.00 97.69 89 ALA A C 1
ATOM 691 O O . ALA A 1 89 ? -1.240 -0.830 1.837 1.00 97.69 89 ALA A O 1
ATOM 692 N N . LEU A 1 90 ? -0.959 0.991 0.532 1.00 98.31 90 LEU A N 1
ATOM 693 C CA . LEU A 1 90 ? -0.582 0.318 -0.704 1.00 98.31 90 LEU A CA 1
ATOM 694 C C . LEU A 1 90 ? 0.934 0.419 -0.898 1.00 98.31 90 LEU A C 1
ATOM 696 O O . LEU A 1 90 ? 1.511 1.506 -0.862 1.00 98.31 90 LEU A O 1
ATOM 700 N N . VAL A 1 91 ? 1.583 -0.722 -1.108 1.00 98.25 91 VAL A N 1
ATOM 701 C CA . VAL A 1 91 ? 3.039 -0.832 -1.185 1.00 98.25 91 VAL A CA 1
ATOM 702 C C . VAL A 1 91 ? 3.443 -1.442 -2.520 1.00 98.25 91 VAL A C 1
ATOM 704 O O . VAL A 1 91 ? 3.091 -2.579 -2.833 1.00 98.25 91 VAL A O 1
ATOM 707 N N . ALA A 1 92 ? 4.213 -0.682 -3.289 1.00 97.94 92 ALA A N 1
ATOM 708 C CA . ALA A 1 92 ? 4.764 -1.082 -4.574 1.00 97.94 92 ALA A CA 1
ATOM 709 C C . ALA A 1 92 ? 6.162 -1.684 -4.373 1.00 97.94 92 ALA A C 1
ATOM 711 O O . ALA A 1 92 ? 7.100 -0.965 -4.033 1.00 97.94 92 ALA A O 1
ATOM 712 N N . CYS A 1 93 ? 6.320 -2.994 -4.549 1.00 97.31 93 CYS A N 1
ATOM 713 C CA . CYS A 1 93 ? 7.592 -3.700 -4.365 1.00 97.31 93 CYS A CA 1
ATOM 714 C C . CYS A 1 93 ? 8.422 -3.812 -5.647 1.00 97.31 93 CYS A C 1
ATOM 716 O O . CYS A 1 93 ? 7.891 -3.797 -6.754 1.00 97.31 93 CYS A O 1
ATOM 718 N N . LYS A 1 94 ? 9.731 -4.046 -5.466 1.00 95.00 94 LYS A N 1
ATOM 719 C CA . LYS A 1 94 ? 10.730 -4.280 -6.529 1.00 95.00 94 LYS A CA 1
ATOM 720 C C . LYS A 1 94 ? 10.902 -3.097 -7.485 1.00 95.00 94 LYS A C 1
ATOM 722 O O . LYS A 1 94 ? 11.238 -3.274 -8.656 1.00 95.00 94 LYS A O 1
ATOM 727 N N . THR A 1 95 ? 10.712 -1.876 -6.984 1.00 94.62 95 THR A N 1
ATOM 728 C CA . THR A 1 95 ? 10.872 -0.653 -7.785 1.00 94.62 95 THR A CA 1
ATOM 729 C C . THR A 1 95 ? 12.307 -0.431 -8.262 1.00 94.62 95 THR A C 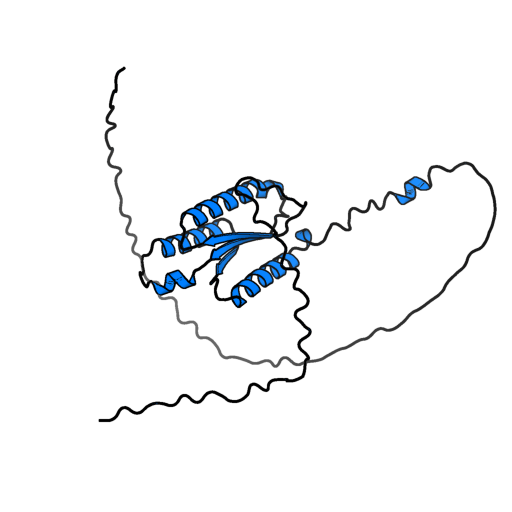1
ATOM 731 O O . THR A 1 95 ? 12.524 0.288 -9.229 1.00 94.62 95 THR A O 1
ATOM 734 N N . ASP A 1 96 ? 13.296 -1.103 -7.669 1.00 93.06 96 ASP A N 1
ATOM 735 C CA . ASP A 1 96 ? 14.684 -1.104 -8.139 1.00 93.06 96 ASP A CA 1
ATOM 736 C C . ASP A 1 96 ? 14.856 -1.658 -9.557 1.00 93.06 96 ASP A C 1
ATOM 738 O O . ASP A 1 96 ? 15.815 -1.292 -10.237 1.00 93.06 96 ASP A O 1
ATOM 742 N N . ARG A 1 97 ? 13.936 -2.513 -10.020 1.00 90.69 97 ARG A N 1
ATOM 743 C CA . ARG A 1 97 ? 13.988 -3.097 -11.366 1.00 90.69 97 ARG A CA 1
ATOM 744 C C . ARG A 1 97 ? 13.511 -2.130 -12.448 1.00 90.69 97 ARG A C 1
ATOM 746 O O . ARG A 1 97 ? 14.069 -2.143 -13.536 1.00 90.69 97 ARG A O 1
ATOM 753 N N . LEU A 1 98 ? 12.574 -1.236 -12.123 1.00 89.31 98 LEU A N 1
ATOM 754 C CA . LEU A 1 98 ? 12.041 -0.228 -13.052 1.00 89.31 98 LEU A CA 1
ATOM 755 C C . LEU A 1 98 ? 13.132 0.673 -13.626 1.00 89.31 98 LEU A C 1
ATOM 757 O O . LEU A 1 98 ? 13.175 0.939 -14.822 1.00 89.31 98 LEU A O 1
ATOM 761 N N . PHE A 1 99 ? 14.023 1.148 -12.756 1.00 83.25 99 PHE A N 1
ATOM 762 C CA . PHE A 1 99 ? 15.032 2.137 -13.126 1.00 83.25 99 PHE A CA 1
ATOM 763 C C . PHE A 1 99 ? 16.236 1.526 -13.848 1.00 83.25 99 PHE A C 1
ATOM 765 O O . PHE A 1 99 ? 17.021 2.262 -14.442 1.00 83.25 99 PHE A O 1
ATOM 772 N N . ARG A 1 100 ? 16.399 0.196 -13.806 1.00 83.44 100 ARG A N 1
ATOM 773 C CA . ARG A 1 100 ? 17.494 -0.488 -14.509 1.00 83.44 100 ARG A CA 1
ATOM 774 C C . ARG A 1 100 ? 17.251 -0.574 -16.009 1.00 83.44 100 ARG A C 1
ATOM 776 O O . ARG A 1 100 ? 18.200 -0.406 -16.765 1.00 83.44 100 ARG A O 1
ATOM 783 N N . ASP A 1 101 ? 16.002 -0.766 -16.424 1.00 74.81 101 ASP A N 1
ATOM 784 C CA . ASP A 1 101 ? 15.681 -1.052 -17.826 1.00 74.81 101 ASP A CA 1
ATOM 785 C C . ASP A 1 101 ? 15.482 0.203 -18.700 1.00 74.81 101 ASP A C 1
ATOM 787 O O . ASP A 1 101 ? 15.189 0.068 -19.882 1.00 74.81 101 ASP A O 1
ATOM 791 N N . MET A 1 102 ? 15.695 1.416 -18.160 1.00 59.56 102 MET A N 1
ATOM 792 C CA . MET A 1 102 ? 15.767 2.740 -18.833 1.00 59.56 102 MET A CA 1
ATOM 793 C C . MET A 1 102 ? 14.694 3.094 -19.890 1.00 59.56 102 MET A C 1
ATOM 795 O O . MET A 1 102 ? 14.749 4.168 -20.494 1.00 59.56 102 MET A O 1
ATOM 799 N N . ALA A 1 103 ? 13.683 2.262 -20.116 1.00 71.50 103 ALA A N 1
ATOM 800 C CA . ALA A 1 103 ? 12.604 2.557 -21.037 1.00 71.50 103 ALA A CA 1
ATOM 801 C C . ALA A 1 103 ? 11.620 3.516 -20.355 1.00 71.50 103 ALA A C 1
ATOM 803 O O . ALA A 1 103 ? 10.788 3.116 -19.547 1.00 71.50 103 ALA A O 1
ATOM 804 N N . VAL A 1 104 ? 11.693 4.798 -20.727 1.00 68.12 104 VAL A N 1
ATOM 805 C CA . VAL A 1 104 ? 10.857 5.913 -20.226 1.00 68.12 104 VAL A CA 1
ATOM 806 C C . VAL A 1 104 ? 9.340 5.677 -20.407 1.00 68.12 104 VAL A C 1
ATOM 808 O O . VAL A 1 104 ? 8.524 6.439 -19.900 1.00 68.12 104 VAL A O 1
ATOM 811 N N . ARG A 1 105 ? 8.930 4.614 -21.109 1.00 78.88 105 ARG A N 1
ATOM 812 C CA . ARG A 1 105 ? 7.527 4.251 -21.368 1.00 78.88 105 ARG A CA 1
ATOM 813 C C . ARG A 1 105 ? 7.243 2.768 -21.139 1.00 78.88 105 ARG A C 1
ATOM 815 O O . ARG A 1 105 ? 6.558 2.139 -21.942 1.00 78.88 105 ARG A O 1
ATOM 822 N N . SER A 1 106 ? 7.805 2.190 -20.084 1.00 89.12 106 SER A N 1
ATOM 823 C CA . SER A 1 106 ? 7.482 0.811 -19.737 1.00 89.12 106 SER A CA 1
ATOM 824 C C . SER A 1 106 ? 6.071 0.715 -19.121 1.00 89.12 106 SER A C 1
ATOM 826 O O . SER A 1 106 ? 5.664 1.605 -18.362 1.00 89.12 106 SER A O 1
ATOM 828 N N . PRO A 1 107 ? 5.291 -0.336 -19.431 1.00 93.38 107 PRO A N 1
ATOM 829 C CA . PRO A 1 107 ? 3.979 -0.553 -18.817 1.00 93.38 107 PRO A CA 1
ATOM 830 C C . PRO A 1 107 ? 4.065 -0.705 -17.288 1.00 93.38 107 PRO A C 1
ATOM 832 O O . PRO A 1 107 ? 3.109 -0.415 -16.575 1.00 93.38 107 PRO A O 1
ATOM 835 N N . GLU A 1 108 ? 5.214 -1.116 -16.753 1.00 94.44 108 GLU A N 1
ATOM 836 C CA . GLU A 1 108 ? 5.488 -1.184 -15.315 1.00 94.44 108 GLU A CA 1
ATOM 837 C C . GLU A 1 108 ? 5.490 0.213 -14.672 1.00 94.44 108 GLU A C 1
ATOM 839 O O . GLU A 1 108 ? 4.959 0.389 -13.575 1.00 94.44 108 GLU A O 1
ATOM 844 N N . LEU A 1 109 ? 6.064 1.213 -15.352 1.00 93.69 109 LEU A N 1
ATOM 845 C CA . LEU A 1 109 ? 6.095 2.589 -14.861 1.00 93.69 109 LEU A CA 1
ATOM 846 C C . LEU A 1 109 ? 4.689 3.201 -14.856 1.00 93.69 109 LEU A C 1
ATOM 848 O O . LEU A 1 109 ? 4.317 3.861 -13.888 1.00 93.69 109 LEU A O 1
ATOM 852 N N . GLN A 1 110 ? 3.888 2.927 -15.892 1.00 94.31 110 GLN A N 1
ATOM 853 C CA . GLN A 1 110 ? 2.482 3.339 -15.923 1.00 94.31 110 GLN A CA 1
ATOM 854 C C . GLN A 1 110 ? 1.705 2.730 -14.748 1.00 94.31 110 GLN A C 1
ATOM 856 O O . GLN A 1 110 ? 1.048 3.461 -14.013 1.00 94.31 110 GLN A O 1
ATOM 861 N N . ARG A 1 111 ? 1.875 1.426 -14.483 1.00 95.56 111 ARG A N 1
ATOM 862 C CA . ARG A 1 111 ? 1.246 0.751 -13.334 1.00 95.56 111 ARG A CA 1
ATOM 863 C C . ARG A 1 111 ? 1.629 1.369 -11.989 1.00 95.56 111 ARG A C 1
ATOM 865 O O . ARG A 1 111 ? 0.793 1.437 -11.092 1.00 95.56 111 ARG A O 1
ATOM 872 N N . LEU A 1 112 ? 2.871 1.835 -11.834 1.00 96.62 112 LEU A N 1
ATOM 873 C CA . LEU A 1 112 ? 3.299 2.543 -10.625 1.00 96.62 112 LEU A CA 1
ATOM 874 C C . LEU A 1 112 ? 2.527 3.860 -10.438 1.00 96.62 112 LEU A C 1
ATOM 876 O O . LEU A 1 112 ? 2.080 4.156 -9.327 1.00 96.62 112 LEU A O 1
ATOM 880 N N . PHE A 1 113 ? 2.359 4.633 -11.515 1.00 96.69 113 PHE A N 1
ATOM 881 C CA . PHE A 1 113 ? 1.584 5.875 -11.494 1.00 96.69 113 PHE A CA 1
ATOM 882 C C . PHE A 1 113 ? 0.100 5.624 -11.230 1.00 96.69 113 PHE A C 1
ATOM 884 O O . PHE A 1 113 ? -0.482 6.315 -10.393 1.00 96.69 113 PHE A O 1
ATOM 891 N N . ASP A 1 114 ? -0.485 4.610 -11.867 1.00 97.38 114 ASP A N 1
ATOM 892 C CA . ASP A 1 114 ? -1.885 4.230 -11.670 1.00 97.38 114 ASP A CA 1
ATOM 893 C C . ASP A 1 114 ? -2.135 3.811 -10.215 1.00 97.38 114 ASP A C 1
ATOM 895 O O . ASP A 1 114 ? -3.064 4.294 -9.569 1.00 97.38 114 ASP A O 1
ATOM 899 N N . ALA A 1 115 ? -1.239 3.003 -9.639 1.00 98.06 115 ALA A N 1
ATOM 900 C CA . ALA A 1 115 ? -1.320 2.598 -8.240 1.00 98.06 115 ALA A CA 1
ATOM 901 C C . ALA A 1 115 ? -1.233 3.785 -7.269 1.00 98.06 115 ALA A C 1
ATOM 903 O O . ALA A 1 115 ? -1.930 3.807 -6.252 1.00 98.06 115 ALA A O 1
ATOM 904 N N . LYS A 1 116 ? -0.387 4.778 -7.568 1.00 98.31 116 LYS A N 1
ATOM 905 C CA . LYS A 1 116 ? -0.301 6.006 -6.771 1.00 98.31 116 LYS A CA 1
ATOM 906 C C . LYS A 1 116 ? -1.596 6.816 -6.870 1.00 98.31 116 LYS A C 1
ATOM 908 O O . LYS A 1 116 ? -2.139 7.202 -5.839 1.00 98.31 116 LYS A O 1
ATOM 913 N N . ALA A 1 117 ? -2.119 7.008 -8.080 1.00 98.31 117 ALA A N 1
ATOM 914 C CA . ALA A 1 117 ? -3.382 7.707 -8.303 1.00 98.31 117 ALA A CA 1
ATOM 915 C C . ALA A 1 117 ? -4.557 7.009 -7.594 1.00 98.31 117 ALA A C 1
ATOM 917 O O . ALA A 1 117 ? -5.408 7.669 -6.997 1.00 98.31 117 ALA A O 1
ATOM 918 N N . ASP A 1 118 ? -4.582 5.675 -7.592 1.00 98.25 118 ASP A N 1
ATOM 919 C CA . ASP A 1 118 ? -5.570 4.885 -6.859 1.00 98.25 118 ASP A CA 1
ATOM 920 C C . ASP A 1 118 ? -5.475 5.062 -5.346 1.00 98.25 118 ASP A C 1
ATOM 922 O O . ASP A 1 118 ? -6.504 5.167 -4.673 1.00 98.25 118 ASP A O 1
ATOM 926 N N . ALA A 1 119 ? -4.257 5.090 -4.804 1.00 98.25 119 ALA A N 1
ATOM 927 C CA . ALA A 1 119 ? -4.038 5.321 -3.384 1.00 98.25 119 ALA A CA 1
ATOM 928 C C . ALA A 1 119 ? -4.496 6.727 -2.968 1.00 98.25 119 ALA A C 1
ATOM 930 O O . ALA A 1 119 ? -5.241 6.861 -1.994 1.00 98.25 119 ALA A O 1
ATOM 931 N N . ASP A 1 120 ? -4.134 7.746 -3.751 1.00 98.06 120 ASP A N 1
ATOM 932 C CA . ASP A 1 120 ? -4.535 9.136 -3.525 1.00 98.06 120 ASP A CA 1
ATOM 933 C C . ASP A 1 120 ? -6.066 9.283 -3.594 1.00 98.06 120 ASP A C 1
ATOM 935 O O . ASP A 1 120 ? -6.680 9.854 -2.692 1.00 98.06 120 ASP A O 1
ATOM 939 N N . ARG A 1 121 ? -6.711 8.672 -4.600 1.00 97.69 121 ARG A N 1
ATOM 940 C CA . ARG A 1 121 ? -8.176 8.654 -4.762 1.00 97.69 121 ARG A CA 1
ATOM 941 C C . ARG A 1 121 ? -8.903 8.040 -3.563 1.00 97.69 121 ARG A C 1
ATOM 943 O O . ARG A 1 121 ? -9.992 8.490 -3.213 1.00 97.69 121 ARG A O 1
ATOM 950 N N . ARG A 1 122 ? -8.324 7.013 -2.937 1.00 96.94 122 ARG A N 1
ATOM 951 C CA . ARG A 1 122 ? -8.894 6.344 -1.750 1.00 96.94 122 ARG A CA 1
ATOM 952 C C . ARG A 1 122 ? -8.503 7.021 -0.432 1.00 96.94 122 ARG A C 1
ATOM 954 O O . ARG A 1 122 ? -9.038 6.656 0.619 1.00 96.94 122 ARG A O 1
ATOM 961 N N . GLY A 1 123 ? -7.579 7.983 -0.469 1.00 96.31 123 GLY A N 1
ATOM 962 C CA . GLY A 1 123 ? -7.013 8.622 0.716 1.00 96.31 123 GLY A CA 1
ATOM 963 C C . GLY A 1 123 ? -6.196 7.657 1.581 1.00 96.31 123 GLY A C 1
ATOM 964 O O . GLY A 1 123 ? -6.257 7.733 2.808 1.00 96.31 123 GLY A O 1
ATOM 965 N N . ILE A 1 124 ? -5.479 6.715 0.961 1.00 97.31 124 ILE A N 1
ATOM 966 C CA . ILE A 1 124 ? -4.599 5.755 1.647 1.00 97.31 124 ILE A CA 1
ATOM 967 C C . ILE A 1 124 ? -3.130 6.047 1.338 1.00 97.31 124 ILE A C 1
ATOM 969 O O . ILE A 1 124 ? -2.798 6.682 0.341 1.00 97.31 124 ILE A O 1
ATOM 973 N N . LYS A 1 125 ? -2.218 5.565 2.188 1.00 97.31 125 LYS A N 1
ATOM 974 C CA . LYS A 1 125 ? -0.783 5.801 1.990 1.00 97.31 125 LYS A CA 1
ATOM 975 C C . LYS A 1 125 ? -0.238 4.939 0.856 1.00 97.31 125 LYS A C 1
ATOM 977 O O . LYS A 1 125 ? -0.435 3.727 0.863 1.00 97.31 125 LYS A O 1
ATOM 982 N N . PHE A 1 126 ? 0.507 5.554 -0.057 1.00 98.31 126 PHE A N 1
ATOM 983 C CA . PHE A 1 126 ? 1.297 4.864 -1.074 1.00 98.31 126 PHE A CA 1
ATOM 984 C C . PHE A 1 126 ? 2.775 4.836 -0.674 1.00 98.31 126 PHE A C 1
ATOM 986 O O . PHE A 1 126 ? 3.310 5.826 -0.173 1.00 98.31 126 PHE A O 1
ATOM 993 N N . THR A 1 127 ? 3.463 3.712 -0.864 1.00 97.81 127 THR A N 1
ATOM 994 C CA . THR A 1 127 ? 4.907 3.618 -0.606 1.00 97.81 127 THR A CA 1
ATOM 995 C C . THR A 1 127 ? 5.611 2.757 -1.643 1.00 97.81 127 THR A C 1
ATOM 997 O O . THR A 1 127 ? 5.259 1.602 -1.862 1.00 97.81 127 THR A O 1
ATOM 1000 N N . GLU A 1 128 ? 6.668 3.311 -2.227 1.00 97.06 128 GLU A N 1
ATOM 1001 C CA . GLU A 1 128 ? 7.582 2.603 -3.118 1.00 97.06 128 GLU A CA 1
ATOM 1002 C C . GLU A 1 128 ? 8.669 1.884 -2.319 1.00 97.06 128 GLU A C 1
ATOM 1004 O O . GLU A 1 128 ? 9.377 2.484 -1.502 1.00 97.06 128 GLU A O 1
ATOM 1009 N N . MET A 1 129 ? 8.839 0.593 -2.579 1.00 96.56 129 MET A N 1
ATOM 1010 C CA . MET A 1 129 ? 9.725 -0.270 -1.819 1.00 96.56 129 MET A CA 1
ATOM 1011 C C . MET A 1 129 ? 10.694 -1.025 -2.726 1.00 96.56 129 MET A C 1
ATOM 1013 O O . MET A 1 129 ? 10.328 -1.875 -3.539 1.00 96.56 129 MET A O 1
ATOM 1017 N N . VAL A 1 130 ? 11.973 -0.747 -2.498 1.00 94.06 130 VAL A N 1
ATOM 1018 C CA . VAL A 1 130 ? 13.089 -1.512 -3.047 1.00 94.06 130 VAL A CA 1
ATOM 1019 C C . VAL A 1 130 ? 13.333 -2.691 -2.117 1.00 94.06 130 VAL A C 1
ATOM 1021 O O . VAL A 1 130 ? 13.700 -2.500 -0.959 1.00 94.06 130 VAL A O 1
ATOM 1024 N N . THR A 1 131 ? 13.122 -3.916 -2.596 1.00 85.19 131 THR A N 1
ATOM 1025 C CA . THR A 1 131 ? 13.182 -5.114 -1.736 1.00 85.19 131 THR A CA 1
ATOM 1026 C C . THR A 1 131 ? 14.587 -5.415 -1.222 1.00 85.19 131 THR A C 1
ATOM 1028 O O . THR A 1 131 ? 14.730 -6.036 -0.174 1.00 85.19 131 THR A O 1
ATOM 1031 N N . SER A 1 132 ? 15.627 -4.957 -1.924 1.00 89.69 132 SER A N 1
ATOM 1032 C CA . SER A 1 132 ? 17.014 -5.074 -1.462 1.00 89.69 132 SER A CA 1
ATOM 1033 C C . SER A 1 132 ? 17.376 -4.061 -0.369 1.00 89.69 132 SER A C 1
ATOM 1035 O O . SER A 1 132 ? 18.411 -4.209 0.275 1.00 89.69 132 SER A O 1
ATOM 1037 N N . ASP A 1 133 ? 16.551 -3.034 -0.146 1.00 92.12 133 ASP A N 1
ATOM 1038 C CA . ASP A 1 133 ? 16.789 -1.984 0.843 1.00 92.12 133 ASP A CA 1
ATOM 1039 C C . ASP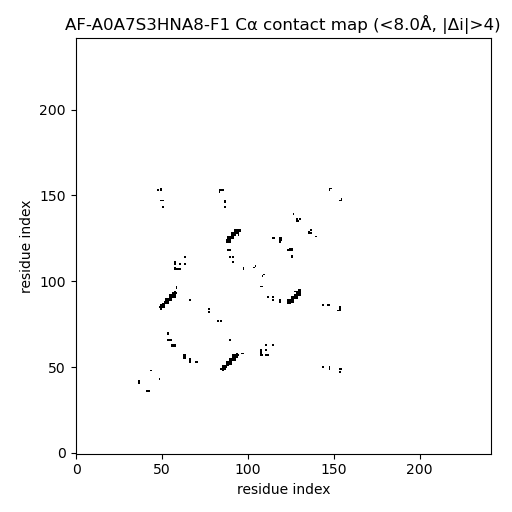 A 1 133 ? 15.953 -2.229 2.109 1.00 92.12 133 ASP A C 1
ATOM 1041 O O . ASP A 1 133 ? 14.844 -1.714 2.287 1.00 92.12 133 ASP A O 1
ATOM 1045 N N . LEU A 1 134 ? 16.517 -3.009 3.035 1.00 91.50 134 LEU A N 1
ATOM 1046 C CA . LEU A 1 134 ? 15.877 -3.315 4.317 1.00 91.50 134 LEU A CA 1
ATOM 1047 C C . LEU A 1 134 ? 15.617 -2.064 5.176 1.00 91.50 134 LEU A C 1
ATOM 1049 O O . LEU A 1 134 ? 14.744 -2.094 6.046 1.00 91.50 134 LEU A O 1
ATOM 1053 N N . GLN A 1 135 ? 16.328 -0.949 4.956 1.00 93.25 135 GLN A N 1
ATOM 1054 C CA . GLN A 1 135 ? 16.079 0.282 5.713 1.00 93.25 135 GLN A CA 1
ATOM 1055 C C . GLN A 1 135 ? 14.733 0.899 5.333 1.00 93.25 135 GLN A C 1
ATOM 1057 O O . GLN A 1 135 ? 14.015 1.379 6.214 1.00 93.25 135 GLN A O 1
ATOM 1062 N N . ARG A 1 136 ? 14.336 0.822 4.056 1.00 92.56 136 ARG A N 1
ATOM 1063 C CA . ARG A 1 136 ? 13.005 1.264 3.608 1.00 92.56 136 ARG A CA 1
ATOM 1064 C C . ARG A 1 136 ? 11.892 0.420 4.206 1.00 92.56 136 ARG A C 1
ATOM 1066 O O . ARG A 1 136 ? 10.916 0.987 4.687 1.00 92.56 136 ARG A O 1
ATOM 1073 N N . VAL A 1 137 ? 12.074 -0.900 4.269 1.00 92.75 137 VAL A N 1
ATOM 1074 C CA . VAL A 1 137 ? 11.126 -1.809 4.936 1.00 92.75 137 VAL A CA 1
ATOM 1075 C C . VAL A 1 137 ? 10.946 -1.397 6.400 1.00 92.75 137 VAL A C 1
ATOM 1077 O O . VAL A 1 137 ? 9.828 -1.176 6.862 1.00 92.75 137 VAL A O 1
ATOM 1080 N N . ARG A 1 138 ? 12.049 -1.201 7.135 1.00 93.81 138 ARG A N 1
ATOM 1081 C CA . ARG A 1 138 ? 12.002 -0.753 8.538 1.00 93.81 138 ARG A CA 1
ATOM 1082 C C . ARG A 1 138 ? 11.325 0.608 8.688 1.00 93.81 138 ARG A C 1
ATOM 1084 O O . ARG A 1 138 ? 10.566 0.798 9.636 1.00 93.81 138 ARG A O 1
ATOM 1091 N N . LYS A 1 139 ? 11.586 1.550 7.775 1.00 95.19 139 LYS A N 1
ATOM 1092 C CA . LYS A 1 139 ? 10.959 2.879 7.770 1.00 95.19 139 LYS A CA 1
ATOM 1093 C C . LYS A 1 139 ? 9.448 2.791 7.539 1.00 95.19 139 LYS A C 1
ATOM 1095 O O . LYS A 1 139 ? 8.715 3.459 8.258 1.00 95.19 139 LYS A O 1
ATOM 1100 N N . LEU A 1 140 ? 8.991 1.944 6.614 1.00 96.00 1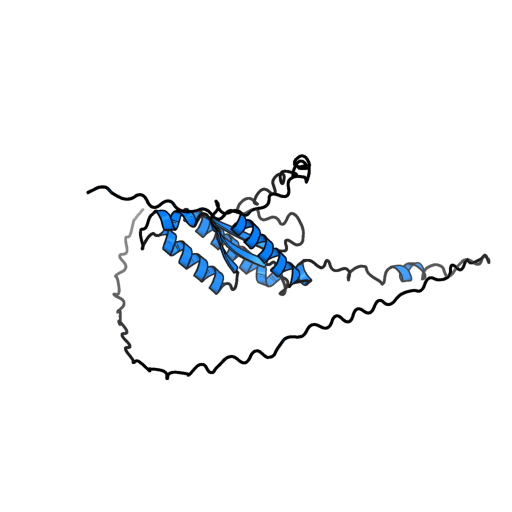40 LEU A N 1
ATOM 1101 C CA . LEU A 1 140 ? 7.568 1.690 6.368 1.00 96.00 140 LEU A CA 1
ATOM 1102 C C . LEU A 1 140 ? 6.870 1.193 7.639 1.00 96.00 140 LEU A C 1
ATOM 1104 O O . LEU A 1 140 ? 5.893 1.795 8.073 1.00 96.00 140 LEU A O 1
ATOM 1108 N N . PHE A 1 141 ? 7.399 0.148 8.281 1.00 95.88 141 PHE A N 1
ATOM 1109 C CA . PHE A 1 141 ? 6.801 -0.362 9.518 1.00 95.88 141 PHE A CA 1
ATOM 1110 C C . PHE A 1 141 ? 6.813 0.681 10.635 1.00 95.88 141 PHE A C 1
ATOM 1112 O O . PHE A 1 141 ? 5.798 0.860 11.301 1.00 95.88 141 PHE A O 1
ATOM 1119 N N . ARG A 1 142 ? 7.920 1.416 10.819 1.00 96.31 142 ARG A N 1
ATOM 1120 C CA . ARG A 1 142 ? 7.977 2.520 11.792 1.00 96.31 142 ARG A CA 1
ATOM 1121 C C . ARG A 1 142 ? 6.898 3.564 11.529 1.00 96.31 142 ARG A C 1
ATOM 1123 O O . ARG A 1 142 ? 6.255 3.986 12.479 1.00 96.31 142 ARG A O 1
ATOM 1130 N N . GLN A 1 143 ? 6.680 3.943 10.271 1.00 96.81 143 GLN A N 1
ATOM 1131 C CA . GLN A 1 143 ? 5.629 4.891 9.915 1.00 96.81 143 GLN A CA 1
ATOM 1132 C C . GLN A 1 143 ? 4.243 4.354 10.284 1.00 96.81 143 GLN A C 1
ATOM 1134 O O . GLN A 1 143 ? 3.476 5.068 10.914 1.00 96.81 143 GLN A O 1
ATOM 1139 N N . VAL A 1 144 ? 3.948 3.089 9.972 1.00 95.81 144 VAL A N 1
ATOM 1140 C CA . VAL A 1 144 ? 2.671 2.457 10.348 1.00 95.81 144 VAL A CA 1
ATOM 1141 C C . VAL A 1 144 ? 2.486 2.421 11.865 1.00 95.81 144 VAL A C 1
ATOM 1143 O O . VAL A 1 144 ? 1.385 2.658 12.350 1.00 95.81 144 VAL A O 1
ATOM 1146 N N . PHE A 1 145 ? 3.547 2.154 12.632 1.00 94.31 145 PHE A N 1
ATOM 1147 C CA . PHE A 1 145 ? 3.485 2.211 14.094 1.00 94.31 145 PHE A CA 1
ATOM 1148 C C . PHE A 1 145 ? 3.221 3.625 14.612 1.00 94.31 145 PHE A C 1
ATOM 1150 O O . PHE A 1 145 ? 2.443 3.779 15.548 1.00 94.31 145 PHE A O 1
ATOM 1157 N N . VAL A 1 146 ? 3.836 4.649 14.015 1.00 96.19 146 VAL A N 1
ATOM 1158 C CA . VAL A 1 146 ? 3.556 6.052 14.357 1.00 96.19 146 VAL A CA 1
ATOM 1159 C C . VAL A 1 146 ? 2.088 6.376 14.088 1.00 96.19 146 VAL A C 1
ATOM 1161 O O . VAL A 1 146 ? 1.393 6.810 15.001 1.00 96.19 146 VAL A O 1
ATOM 1164 N N . ASP A 1 147 ? 1.591 6.048 12.895 1.00 95.12 147 ASP A N 1
ATOM 1165 C CA . ASP A 1 147 ? 0.189 6.261 12.514 1.00 95.12 147 ASP A CA 1
ATOM 1166 C C . ASP A 1 147 ? -0.775 5.534 13.464 1.00 95.12 147 ASP A C 1
ATOM 1168 O O . ASP A 1 147 ? -1.855 6.026 13.791 1.00 95.12 147 ASP A O 1
ATOM 1172 N N . LEU A 1 148 ? -0.385 4.340 13.919 1.00 92.25 148 LEU A N 1
ATOM 1173 C CA . LEU A 1 148 ? -1.150 3.575 14.888 1.00 92.25 148 LEU A CA 1
ATOM 1174 C C . LEU A 1 148 ? -1.176 4.284 16.242 1.00 92.25 148 LEU A C 1
ATOM 1176 O O . LEU A 1 148 ? -2.241 4.427 16.833 1.00 92.25 148 LEU A O 1
ATOM 1180 N N . HIS A 1 149 ? -0.032 4.765 16.726 1.00 91.69 149 HIS A N 1
ATOM 1181 C CA . HIS A 1 149 ? 0.054 5.490 17.992 1.00 91.69 149 HIS A CA 1
ATOM 1182 C C . HIS A 1 149 ? -0.753 6.794 17.994 1.00 91.69 149 HIS A C 1
ATOM 1184 O O . HIS A 1 149 ? -1.353 7.115 19.020 1.00 91.69 149 HIS A O 1
ATOM 1190 N N . GLU A 1 150 ? -0.840 7.483 16.854 1.00 94.50 150 GLU A N 1
ATOM 1191 C CA . GLU A 1 150 ? -1.684 8.670 16.652 1.00 94.50 150 GLU A CA 1
ATOM 1192 C C . GLU A 1 150 ? -3.190 8.360 16.706 1.00 94.50 150 GLU A C 1
ATOM 1194 O O . GLU A 1 150 ? -4.001 9.256 16.942 1.00 94.50 150 GLU A O 1
ATOM 1199 N N . ARG A 1 151 ? -3.574 7.087 16.549 1.00 91.31 151 ARG A N 1
ATOM 1200 C CA . ARG A 1 151 ? -4.959 6.598 16.565 1.00 91.31 151 ARG A CA 1
ATOM 1201 C C . ARG A 1 151 ? -5.210 5.659 17.751 1.00 91.31 151 ARG A C 1
ATOM 1203 O O . ARG A 1 151 ? -5.289 4.436 17.585 1.00 91.31 151 ARG A O 1
ATOM 1210 N N . PRO A 1 152 ? -5.317 6.201 18.983 1.00 89.00 152 PRO A N 1
ATOM 1211 C CA . PRO A 1 152 ? -5.492 5.404 20.195 1.00 89.00 152 PRO A CA 1
ATOM 1212 C C . PRO A 1 152 ? -6.739 4.523 20.173 1.00 89.00 152 PRO A C 1
ATOM 1214 O O . PRO A 1 152 ? -6.725 3.472 20.798 1.00 89.00 152 PRO A O 1
ATOM 1217 N N . ASP A 1 153 ? -7.777 4.883 19.424 1.00 86.00 153 ASP A N 1
ATOM 1218 C CA . ASP A 1 153 ? -8.973 4.068 19.192 1.00 86.00 153 ASP A CA 1
ATOM 1219 C C . ASP A 1 153 ? -8.672 2.667 18.633 1.00 86.00 153 ASP A C 1
ATOM 1221 O O . ASP A 1 153 ? -9.421 1.727 18.906 1.00 86.00 153 ASP A O 1
ATOM 1225 N N . LEU A 1 154 ? -7.571 2.506 17.891 1.00 84.81 154 LEU A N 1
ATOM 1226 C CA . LEU A 1 154 ? -7.204 1.235 17.267 1.00 84.81 154 LEU A CA 1
ATOM 1227 C C . LEU A 1 154 ? -6.477 0.274 18.215 1.00 84.81 154 LEU A C 1
ATOM 1229 O O . LEU A 1 154 ? -6.701 -0.934 18.140 1.00 84.81 154 LEU A O 1
ATOM 1233 N N . TRP A 1 155 ? -5.618 0.785 19.103 1.00 84.19 155 TRP A N 1
ATOM 1234 C CA . TRP A 1 155 ? -4.737 -0.042 19.947 1.00 84.19 155 TRP A CA 1
ATOM 1235 C C . TRP A 1 155 ? -5.022 0.058 21.442 1.00 84.19 155 TRP A C 1
ATOM 1237 O O . TRP A 1 155 ? -4.713 -0.871 22.194 1.00 84.19 155 TRP A O 1
ATOM 1247 N N . ARG A 1 156 ? -5.626 1.156 21.905 1.00 82.12 156 ARG A N 1
ATOM 1248 C CA . ARG A 1 156 ? -6.096 1.283 23.281 1.00 82.12 156 ARG A CA 1
ATOM 1249 C C . ARG A 1 156 ? -7.339 0.411 23.387 1.00 82.12 156 ARG A C 1
ATOM 1251 O O . ARG A 1 156 ? -8.459 0.848 23.141 1.00 82.12 156 ARG A O 1
ATOM 1258 N N . ARG A 1 157 ? -7.112 -0.866 23.713 1.00 65.00 157 ARG A N 1
ATOM 1259 C CA . ARG A 1 157 ? -8.139 -1.812 24.166 1.00 65.00 157 ARG A CA 1
ATOM 1260 C C . ARG A 1 157 ? -9.077 -1.030 25.080 1.00 65.00 157 ARG A C 1
ATOM 1262 O O . ARG A 1 157 ? -8.575 -0.354 25.978 1.00 65.00 157 ARG A O 1
ATOM 1269 N N . GLU A 1 158 ? -10.385 -1.074 24.832 1.00 55.66 158 GLU A N 1
ATOM 1270 C CA . GLU A 1 158 ? -11.375 -0.510 25.748 1.00 55.66 158 GLU A CA 1
ATOM 1271 C C . GLU A 1 158 ? -11.118 -1.101 27.139 1.00 55.66 158 GLU A C 1
ATOM 1273 O O . GLU A 1 158 ? -11.614 -2.166 27.483 1.00 55.66 158 GLU A O 1
ATOM 1278 N N . GLN A 1 159 ? -10.339 -0.401 27.962 1.00 52.16 159 GLN A N 1
ATOM 1279 C CA . GLN A 1 159 ? -10.332 -0.607 29.406 1.00 52.16 159 GLN A CA 1
ATOM 1280 C C . GLN A 1 159 ? -11.690 -0.179 30.000 1.00 52.16 159 GLN A C 1
ATOM 1282 O O . GLN A 1 159 ? -11.933 -0.359 31.185 1.00 52.16 159 GLN A O 1
ATOM 1287 N N . ALA A 1 160 ? -12.585 0.368 29.167 1.00 51.09 160 ALA A N 1
ATOM 1288 C CA . ALA A 1 160 ? -13.875 0.938 29.519 1.00 51.09 160 ALA A CA 1
ATOM 1289 C C . ALA A 1 160 ? -15.046 -0.063 29.558 1.00 51.09 160 ALA A C 1
ATOM 1291 O O . ALA A 1 160 ? -16.163 0.353 29.839 1.00 51.09 160 ALA A O 1
ATOM 1292 N N . ALA A 1 161 ? -14.827 -1.357 29.313 1.00 49.78 161 ALA A N 1
ATOM 1293 C CA . ALA A 1 161 ? -15.877 -2.369 29.468 1.00 49.78 161 ALA A CA 1
ATOM 1294 C C . ALA A 1 161 ? -15.484 -3.475 30.457 1.00 49.78 161 ALA A C 1
ATOM 1296 O O . ALA A 1 161 ? -15.840 -4.635 30.283 1.00 49.78 161 ALA A O 1
ATOM 1297 N N . MET A 1 162 ? -14.775 -3.125 31.533 1.00 48.28 162 MET A N 1
ATOM 1298 C CA . MET A 1 162 ? -15.080 -3.806 32.789 1.00 48.28 162 MET A CA 1
ATOM 1299 C C . MET A 1 162 ? -16.418 -3.215 33.238 1.00 48.28 162 MET A C 1
ATOM 1301 O O . MET A 1 162 ? -16.473 -2.004 33.450 1.00 48.28 162 MET A O 1
ATOM 1305 N N . PRO A 1 163 ? -17.515 -3.985 33.324 1.00 55.72 163 PRO A N 1
ATOM 1306 C CA . PRO A 1 163 ? -18.746 -3.478 33.902 1.00 55.72 163 PRO A CA 1
ATOM 1307 C C . PRO A 1 163 ? -18.464 -3.111 35.363 1.00 55.72 163 PRO A C 1
ATOM 1309 O O . PRO A 1 163 ? -18.536 -3.946 36.260 1.00 55.72 163 PRO A O 1
ATOM 1312 N N . THR A 1 164 ? -18.172 -1.835 35.619 1.00 54.69 164 THR A N 1
ATOM 1313 C CA . THR A 1 164 ? -18.013 -1.261 36.966 1.00 54.69 164 THR A CA 1
ATOM 1314 C C . THR A 1 164 ? -19.304 -1.393 37.801 1.00 54.69 164 THR A C 1
ATOM 1316 O O . THR A 1 164 ? -19.323 -1.045 38.974 1.00 54.69 164 THR A O 1
ATOM 1319 N N . GLY A 1 165 ? -20.386 -1.943 37.231 1.00 53.03 165 GLY A N 1
ATOM 1320 C CA . GLY A 1 165 ? -21.643 -2.271 37.910 1.00 53.03 165 GLY A CA 1
ATOM 1321 C C . GLY A 1 165 ? -21.752 -3.687 38.502 1.00 53.03 165 GLY A C 1
ATOM 1322 O O . GLY A 1 165 ? -22.789 -4.005 39.073 1.00 53.03 165 GLY A O 1
ATOM 1323 N N . GLY A 1 166 ? -20.736 -4.553 38.390 1.00 50.91 166 GLY A N 1
ATOM 1324 C CA . GLY A 1 166 ? -20.853 -5.965 38.799 1.00 50.91 166 GLY A CA 1
ATOM 1325 C C . GLY A 1 166 ? -20.604 -6.292 40.279 1.00 50.91 166 GLY A C 1
ATOM 1326 O O . GLY A 1 166 ? -21.009 -7.359 40.726 1.00 50.91 166 GLY A O 1
ATOM 1327 N N . LEU A 1 167 ? -19.967 -5.409 41.060 1.00 51.25 167 LEU A N 1
ATOM 1328 C CA . LEU A 1 167 ? -19.649 -5.697 42.474 1.00 51.25 167 LEU A CA 1
ATOM 1329 C C . LEU A 1 167 ? -20.713 -5.217 43.475 1.00 51.25 167 LEU A C 1
ATOM 1331 O O . LEU A 1 167 ? -20.725 -5.685 44.607 1.00 51.25 167 LEU A O 1
ATOM 1335 N N . MET A 1 168 ? -21.657 -4.363 43.063 1.00 52.66 168 MET A N 1
ATOM 1336 C CA . MET A 1 168 ? -22.812 -3.992 43.902 1.00 52.66 168 MET A CA 1
ATOM 1337 C C . MET A 1 168 ? -24.000 -4.962 43.763 1.00 52.66 168 MET A C 1
ATOM 1339 O O . MET A 1 168 ? -24.877 -4.970 44.621 1.00 52.66 168 MET A O 1
ATOM 1343 N N . SER A 1 169 ? -24.022 -5.839 42.748 1.00 52.34 169 SER A N 1
ATOM 1344 C CA . SER A 1 169 ? -25.063 -6.880 42.625 1.00 52.34 169 SER A CA 1
ATOM 1345 C C . SER A 1 169 ? -24.849 -8.081 43.560 1.00 52.34 169 SER A C 1
ATOM 1347 O O . SER A 1 169 ? -25.762 -8.882 43.731 1.00 52.34 169 SER A O 1
ATOM 1349 N N . LEU A 1 170 ? -23.688 -8.185 44.223 1.00 50.78 170 LEU A N 1
ATOM 1350 C CA . LEU A 1 170 ? -23.441 -9.210 45.247 1.00 50.78 170 LEU A CA 1
ATOM 1351 C C . LEU A 1 170 ? -23.799 -8.751 46.677 1.00 50.78 170 LEU A C 1
ATOM 1353 O O . LEU A 1 170 ? -23.755 -9.562 47.596 1.00 50.78 170 LEU A O 1
ATOM 1357 N N . LEU A 1 171 ? -24.179 -7.478 46.874 1.00 51.19 171 LEU A N 1
ATOM 1358 C CA . LEU A 1 171 ? -24.581 -6.935 48.184 1.00 51.19 171 LEU A CA 1
ATOM 1359 C C . LEU A 1 171 ? -26.100 -6.743 48.354 1.00 51.19 171 LEU A C 1
ATOM 1361 O O . LEU A 1 171 ? -26.546 -6.359 49.430 1.00 51.19 171 LEU A O 1
ATOM 1365 N N . GLY A 1 172 ? -26.907 -7.033 47.328 1.00 48.25 172 GLY A N 1
ATOM 1366 C CA . GLY A 1 172 ? -28.375 -6.949 47.393 1.00 48.25 172 GLY A CA 1
ATOM 1367 C C . GLY A 1 172 ? -29.081 -8.235 47.846 1.00 48.25 172 GLY A C 1
ATOM 1368 O O . GLY A 1 172 ? -30.305 -8.260 47.907 1.00 48.25 172 GLY A O 1
ATOM 1369 N N . GLY A 1 173 ? -28.331 -9.306 48.133 1.00 50.22 173 GLY A N 1
ATOM 1370 C CA . GLY A 1 173 ? -28.872 -10.656 48.330 1.00 50.22 173 GLY A CA 1
ATOM 1371 C C . GLY A 1 173 ? -28.671 -11.289 49.710 1.00 50.22 173 GLY A C 1
ATOM 1372 O O . GLY A 1 173 ? -28.897 -12.486 49.829 1.00 50.22 173 GLY A O 1
ATOM 1373 N N . MET A 1 174 ? -28.250 -10.555 50.747 1.00 46.94 174 MET A N 1
ATOM 1374 C CA . MET A 1 174 ? -28.182 -11.102 52.117 1.00 46.94 174 MET A CA 1
ATOM 1375 C C . MET A 1 174 ? -28.756 -10.136 53.153 1.00 46.94 174 MET A C 1
ATOM 1377 O O . MET A 1 174 ? -28.110 -9.738 54.119 1.00 46.94 174 MET A O 1
ATOM 1381 N N . LEU A 1 175 ? -30.032 -9.803 52.967 1.00 51.78 175 LEU A N 1
ATOM 1382 C CA . LEU A 1 175 ? -30.915 -9.455 54.072 1.00 51.78 175 LEU A CA 1
ATOM 1383 C C . LEU A 1 175 ? -31.312 -10.772 54.770 1.00 51.78 175 LEU A C 1
ATOM 1385 O O . LEU A 1 175 ? -32.349 -11.356 54.474 1.00 51.78 175 LEU A O 1
ATOM 1389 N N . GLY A 1 176 ? -30.441 -11.293 55.637 1.00 50.47 176 GLY A N 1
ATOM 1390 C CA . GLY A 1 176 ? -30.743 -12.489 56.428 1.00 50.47 176 GLY A CA 1
ATOM 1391 C C . GLY A 1 176 ? -29.513 -13.182 57.001 1.00 50.47 176 GLY A C 1
ATOM 1392 O O . GLY A 1 176 ? -29.047 -14.164 56.436 1.00 50.47 176 GLY A O 1
ATOM 1393 N N . GLY A 1 177 ? -28.998 -12.699 58.135 1.00 44.56 177 GLY A N 1
ATOM 1394 C CA . GLY A 1 177 ? -27.997 -13.448 58.903 1.00 44.56 177 GLY A CA 1
ATOM 1395 C C . GLY A 1 177 ? -27.165 -12.594 59.851 1.00 44.56 177 GLY A C 1
ATOM 1396 O O . GLY A 1 177 ? -26.089 -12.128 59.500 1.00 44.56 177 GLY A O 1
ATOM 1397 N N . LEU A 1 178 ? -27.675 -12.397 61.062 1.00 55.00 178 LEU A N 1
ATOM 1398 C CA . LEU A 1 178 ? -26.979 -11.802 62.203 1.00 55.00 178 LEU A CA 1
ATOM 1399 C C . LEU A 1 178 ? -25.812 -12.704 62.647 1.00 55.00 178 LEU A C 1
ATOM 1401 O O . LEU A 1 178 ? -26.096 -13.818 63.058 1.00 55.00 178 LEU A O 1
ATOM 1405 N N . THR A 1 179 ? -24.560 -12.228 62.624 1.00 49.50 179 THR A N 1
ATOM 1406 C CA . THR A 1 179 ? -23.453 -12.574 63.560 1.00 49.50 179 THR A CA 1
ATOM 1407 C C . THR A 1 179 ? -22.210 -11.775 63.151 1.00 49.50 179 THR A C 1
ATOM 1409 O O . THR A 1 179 ? -21.724 -11.918 62.039 1.00 49.50 179 THR A O 1
ATOM 1412 N N . SER A 1 180 ? -21.771 -10.804 63.948 1.00 41.94 180 SER A N 1
ATOM 1413 C CA . SER A 1 180 ? -20.708 -10.929 64.961 1.00 41.94 180 SER A CA 1
ATOM 1414 C C . SER A 1 180 ? -19.424 -10.200 64.540 1.00 41.94 180 SER A C 1
ATOM 1416 O O . SER A 1 180 ? -18.909 -10.341 63.439 1.00 41.94 180 SER A O 1
ATOM 1418 N N . THR A 1 181 ? -18.954 -9.394 65.482 1.00 51.47 181 THR A N 1
ATOM 1419 C CA . THR A 1 181 ? -17.806 -8.485 65.522 1.00 51.47 181 THR A CA 1
ATOM 1420 C C . THR A 1 181 ? -16.450 -9.142 65.253 1.00 51.47 181 THR A C 1
ATOM 1422 O O . THR A 1 181 ? -16.204 -10.235 65.758 1.00 51.47 181 THR A O 1
ATOM 1425 N N . GLY A 1 182 ? -15.517 -8.425 64.609 1.00 44.09 182 GLY A N 1
ATOM 1426 C CA . GLY A 1 182 ? -14.098 -8.799 64.659 1.00 44.09 182 GLY A CA 1
ATOM 1427 C C . GLY A 1 182 ? -13.148 -8.059 63.712 1.00 44.09 182 GLY A C 1
ATOM 1428 O O . GLY A 1 182 ? -12.890 -8.535 62.618 1.00 44.09 182 GLY A O 1
ATOM 1429 N N . SER A 1 183 ? -12.558 -6.968 64.216 1.00 44.91 183 SER A N 1
ATOM 1430 C CA . SER A 1 183 ? -11.173 -6.492 63.981 1.00 44.91 183 SER A CA 1
ATOM 1431 C C . SER A 1 183 ? -10.663 -6.106 62.575 1.00 44.91 183 SER A C 1
ATOM 1433 O O . SER A 1 183 ? -10.602 -6.894 61.639 1.00 44.91 183 SER A O 1
ATOM 1435 N N . THR A 1 184 ? -10.163 -4.868 62.522 1.00 47.12 184 THR A N 1
ATOM 1436 C CA . THR A 1 184 ? -9.321 -4.217 61.503 1.00 47.12 184 THR A CA 1
ATOM 1437 C C . THR A 1 184 ? -7.920 -4.849 61.382 1.00 47.12 184 THR A C 1
ATOM 1439 O O . THR A 1 184 ? -7.486 -5.576 62.277 1.00 47.12 184 THR A O 1
ATOM 1442 N N . PRO A 1 185 ? -7.159 -4.511 60.320 1.00 55.62 185 PRO A N 1
ATOM 1443 C CA . PRO A 1 185 ? -6.064 -3.575 60.585 1.00 55.62 185 PRO A CA 1
ATOM 1444 C C . PRO A 1 185 ? -5.895 -2.463 59.538 1.00 55.62 185 PRO A C 1
ATOM 1446 O O . PRO A 1 185 ? -6.059 -2.639 58.333 1.00 55.62 185 PRO A O 1
ATOM 1449 N N . LEU A 1 186 ? -5.512 -1.303 60.071 1.00 58.34 186 LEU A N 1
ATOM 1450 C CA . LEU A 1 186 ? -4.900 -0.172 59.386 1.00 58.34 186 LEU A CA 1
ATOM 1451 C C . LEU A 1 186 ? -3.498 -0.557 58.896 1.00 58.34 186 LEU A C 1
ATOM 1453 O O . LEU A 1 186 ? -2.698 -1.053 59.687 1.00 58.34 186 LEU A O 1
ATOM 1457 N N . THR A 1 187 ? -3.142 -0.192 57.664 1.00 49.81 187 THR A N 1
ATOM 1458 C CA . THR A 1 187 ? -1.740 0.085 57.321 1.00 49.81 187 THR A CA 1
ATOM 1459 C C . THR A 1 187 ? -1.630 1.407 56.585 1.00 49.81 187 THR A C 1
ATOM 1461 O O . THR A 1 187 ? -2.292 1.664 55.583 1.00 49.81 187 THR A O 1
ATOM 1464 N N . SER A 1 188 ? -0.796 2.237 57.193 1.00 51.62 188 SER A N 1
ATOM 1465 C CA . SER A 1 188 ? -0.524 3.639 56.953 1.00 51.62 188 SER A CA 1
ATOM 1466 C C . SER A 1 188 ? 0.591 3.831 55.921 1.00 51.62 188 SER A C 1
ATOM 1468 O O . SER A 1 188 ? 1.505 3.017 55.836 1.00 51.62 188 SER A O 1
ATOM 1470 N N . ALA A 1 189 ? 0.506 4.968 55.231 1.00 52.88 189 ALA A N 1
ATOM 1471 C CA . ALA A 1 189 ? 1.596 5.828 54.771 1.00 52.88 189 ALA A CA 1
ATOM 1472 C C . ALA A 1 189 ? 2.714 5.257 53.878 1.00 52.88 189 ALA A C 1
ATOM 1474 O O . ALA A 1 189 ? 3.591 4.519 54.321 1.00 52.88 189 ALA A O 1
ATOM 1475 N N . ARG A 1 190 ? 2.850 5.877 52.696 1.00 42.75 190 ARG A N 1
ATOM 1476 C CA . ARG A 1 190 ? 4.072 6.648 52.419 1.00 42.75 190 ARG A CA 1
ATOM 1477 C C . ARG A 1 190 ? 3.893 7.698 51.321 1.00 42.75 190 ARG A C 1
ATOM 1479 O O . ARG A 1 190 ? 3.675 7.379 50.156 1.00 42.75 190 ARG A O 1
ATOM 1486 N N . SER A 1 191 ? 4.027 8.948 51.748 1.00 59.81 191 SER A N 1
ATOM 1487 C CA . SER A 1 191 ? 4.472 10.095 50.960 1.00 59.81 191 SER A CA 1
ATOM 1488 C C . SER A 1 191 ? 5.898 9.858 50.448 1.00 59.81 191 SER A C 1
ATOM 1490 O O . SER A 1 191 ? 6.694 9.242 51.153 1.00 59.81 191 SER A O 1
ATOM 1492 N N . ASP A 1 192 ? 6.237 10.337 49.249 1.00 47.88 192 ASP A N 1
ATOM 1493 C CA . ASP A 1 192 ? 7.115 11.510 49.107 1.00 47.88 192 ASP A CA 1
ATOM 1494 C C . ASP A 1 192 ? 7.679 11.711 47.694 1.00 47.88 192 ASP A C 1
ATOM 1496 O O . ASP A 1 192 ? 7.955 10.778 46.945 1.00 47.88 192 ASP A O 1
ATOM 1500 N N . SER A 1 193 ? 7.979 12.989 47.455 1.00 50.12 193 SER A N 1
ATOM 1501 C CA . SER A 1 193 ? 8.965 13.538 46.518 1.00 50.12 193 SER A CA 1
ATOM 1502 C C . SER A 1 193 ? 8.499 13.900 45.111 1.00 50.12 193 SER A C 1
ATOM 1504 O O . SER A 1 193 ? 8.702 13.203 44.118 1.00 50.12 193 SER A O 1
ATOM 1506 N N . ALA A 1 194 ? 8.013 15.139 45.053 1.00 51.28 194 ALA A N 1
ATOM 1507 C CA . ALA A 1 194 ? 8.249 16.066 43.962 1.00 51.28 194 ALA A CA 1
ATOM 1508 C C . ALA A 1 194 ? 9.710 16.028 43.47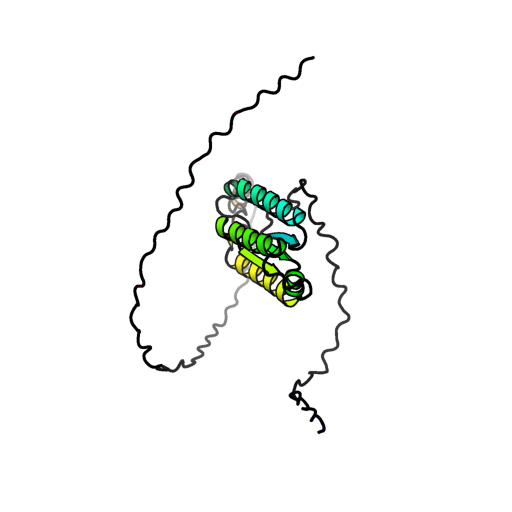5 1.00 51.28 194 ALA A C 1
ATOM 1510 O O . ALA A 1 194 ? 10.649 16.093 44.270 1.00 51.28 194 ALA A O 1
ATOM 1511 N N . ARG A 1 195 ? 9.904 16.025 42.153 1.00 53.25 195 ARG A N 1
ATOM 1512 C CA . ARG A 1 195 ? 11.159 16.473 41.545 1.00 53.25 195 ARG A CA 1
ATOM 1513 C C . ARG A 1 195 ? 10.871 17.393 40.372 1.00 53.25 195 ARG A C 1
ATOM 1515 O O . ARG A 1 195 ? 10.637 16.969 39.246 1.00 53.25 195 ARG A O 1
ATOM 1522 N N . SER A 1 196 ? 10.923 18.676 40.689 1.00 54.00 196 SER A N 1
ATOM 1523 C CA . SER A 1 196 ? 11.115 19.787 39.774 1.00 54.00 196 SER A CA 1
ATOM 1524 C C . SER A 1 196 ? 12.452 19.611 39.046 1.00 54.00 196 SER A C 1
ATOM 1526 O O . SER A 1 196 ? 13.494 19.484 39.689 1.00 54.00 196 SER A O 1
ATOM 1528 N N . GLN A 1 197 ? 12.442 19.645 37.716 1.00 59.16 197 GLN A N 1
ATOM 1529 C CA . GLN A 1 197 ? 13.608 20.049 36.931 1.00 59.16 197 GLN A CA 1
ATOM 1530 C C . GLN A 1 197 ? 13.158 21.044 35.868 1.00 59.16 197 GLN A C 1
ATOM 1532 O O . GLN A 1 197 ? 12.705 20.696 34.783 1.00 59.16 197 GLN A O 1
ATOM 1537 N N . SER A 1 198 ? 13.287 22.312 36.239 1.00 57.69 198 SER A N 1
ATOM 1538 C CA . SER A 1 198 ? 13.487 23.430 35.335 1.00 57.69 198 SER A CA 1
ATOM 1539 C C . SER A 1 198 ? 14.835 23.251 34.631 1.00 57.69 198 SER A C 1
ATOM 1541 O O . SER A 1 198 ? 15.883 23.351 35.271 1.00 57.69 198 SER A O 1
ATOM 1543 N N . ALA A 1 199 ? 14.808 22.997 33.328 1.00 50.53 199 ALA A N 1
ATOM 1544 C CA . ALA A 1 199 ? 15.965 23.155 32.461 1.00 50.53 199 ALA A CA 1
ATOM 1545 C C . ALA A 1 199 ? 15.643 24.243 31.438 1.00 50.53 199 ALA A C 1
ATOM 1547 O O . ALA A 1 199 ? 14.945 24.036 30.449 1.00 50.53 199 ALA A O 1
ATOM 1548 N N . SER A 1 200 ? 16.145 25.429 31.746 1.00 56.59 200 SER A N 1
ATOM 1549 C CA . SER A 1 200 ? 16.388 26.530 30.834 1.00 56.59 200 SER A CA 1
ATOM 1550 C C . SER A 1 200 ? 17.215 26.033 29.650 1.00 56.59 200 SER A C 1
ATOM 1552 O O . SER A 1 200 ? 18.287 25.467 29.855 1.00 56.59 200 SER A O 1
ATOM 1554 N N . GLN A 1 201 ? 16.790 26.319 28.421 1.00 51.94 201 GLN A N 1
ATOM 1555 C CA . GLN A 1 201 ? 17.752 26.562 27.353 1.00 51.94 201 GLN A CA 1
ATOM 1556 C C . GLN A 1 201 ? 17.194 27.543 26.327 1.00 51.94 201 GLN A C 1
ATOM 1558 O O . GLN A 1 201 ? 16.121 27.371 25.756 1.00 51.94 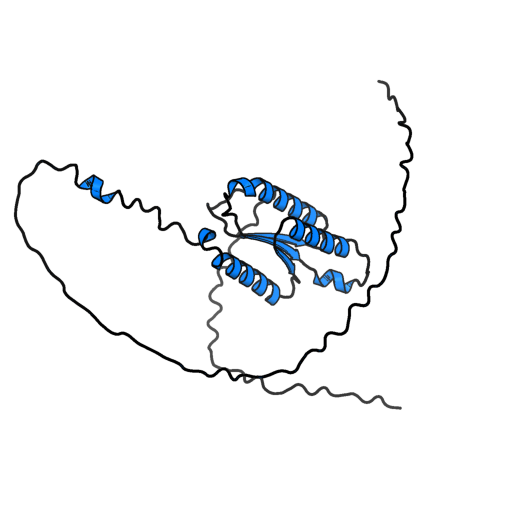201 GLN A O 1
ATOM 1563 N N . ALA A 1 202 ? 17.965 28.616 26.196 1.00 50.22 202 ALA A N 1
ATOM 1564 C CA . ALA A 1 202 ? 17.828 29.713 25.272 1.00 50.22 202 ALA A CA 1
ATOM 1565 C C . ALA A 1 202 ? 17.659 29.226 23.828 1.00 50.22 202 ALA A C 1
ATOM 1567 O O . ALA A 1 202 ? 18.485 28.468 23.324 1.00 50.22 202 ALA A O 1
ATOM 1568 N N . ALA A 1 203 ? 16.636 29.740 23.150 1.00 46.06 203 ALA A N 1
ATOM 1569 C CA . ALA A 1 203 ? 16.598 29.781 21.699 1.00 46.06 203 ALA A CA 1
ATOM 1570 C C . ALA A 1 203 ? 16.739 31.244 21.284 1.00 46.06 203 ALA A C 1
ATOM 1572 O O . ALA A 1 203 ? 15.823 32.056 21.407 1.00 46.06 203 ALA A O 1
ATOM 1573 N N . SER A 1 204 ? 17.959 31.559 20.871 1.00 50.97 204 SER A N 1
ATOM 1574 C CA . SER A 1 204 ? 18.379 32.807 20.268 1.00 50.97 204 SER A CA 1
ATOM 1575 C C . SER A 1 204 ? 17.456 33.198 19.116 1.00 50.97 204 SER A C 1
ATOM 1577 O O . SER A 1 204 ? 17.204 32.409 18.206 1.00 50.97 204 SER A O 1
ATOM 1579 N N . ALA A 1 205 ? 17.008 34.450 19.142 1.00 50.34 205 ALA A N 1
ATOM 1580 C CA . ALA A 1 205 ? 16.441 35.132 17.994 1.00 50.34 205 ALA A CA 1
ATOM 1581 C C . ALA A 1 205 ? 17.513 35.214 16.898 1.00 50.34 205 ALA A C 1
ATOM 1583 O O . ALA A 1 205 ? 18.420 36.044 16.959 1.00 50.34 205 ALA A O 1
ATOM 1584 N N . GLN A 1 206 ? 17.427 34.328 15.908 1.00 57.31 206 GLN A N 1
ATOM 1585 C CA . GLN A 1 206 ? 18.169 34.461 14.664 1.00 57.31 206 GLN A CA 1
ATOM 1586 C C . GLN A 1 206 ? 17.239 35.108 13.639 1.00 57.31 206 GLN A C 1
ATOM 1588 O O . GLN A 1 206 ? 16.365 34.471 13.056 1.00 57.31 206 GLN A O 1
ATOM 1593 N N . MET A 1 207 ? 17.415 36.419 13.484 1.00 56.47 207 MET A N 1
ATOM 1594 C CA . MET A 1 207 ? 16.932 37.177 12.339 1.00 56.47 207 MET A CA 1
ATOM 1595 C C . MET A 1 207 ? 17.542 36.577 11.069 1.00 56.47 207 MET A C 1
ATOM 1597 O O . MET A 1 207 ? 18.763 36.462 10.971 1.00 56.47 207 MET A O 1
ATOM 1601 N N . MET A 1 208 ? 16.699 36.219 10.103 1.00 58.19 208 MET A N 1
ATOM 1602 C CA . MET A 1 208 ? 17.122 35.962 8.730 1.00 58.19 208 MET A CA 1
ATOM 1603 C C . MET A 1 208 ? 16.413 36.935 7.778 1.00 58.19 208 MET A C 1
ATOM 1605 O O . MET A 1 208 ? 15.276 37.335 8.043 1.00 58.19 208 MET A O 1
ATOM 1609 N N . PRO A 1 209 ? 17.115 37.363 6.716 1.00 56.72 209 PRO A N 1
ATOM 1610 C CA . PRO A 1 209 ? 16.762 38.510 5.895 1.00 56.72 209 PRO A CA 1
ATOM 1611 C C . PRO A 1 209 ? 15.637 38.207 4.902 1.00 56.72 209 PRO A C 1
ATOM 1613 O O . PRO A 1 209 ? 15.398 37.064 4.516 1.00 56.72 209 PRO A O 1
ATOM 1616 N N . GLY A 1 210 ? 14.967 39.286 4.493 1.00 50.88 210 GLY A N 1
ATOM 1617 C CA . GLY A 1 210 ? 13.832 39.298 3.583 1.00 50.88 210 GLY A CA 1
ATOM 1618 C C . GLY A 1 210 ? 14.046 38.495 2.304 1.00 50.88 210 GLY A C 1
ATOM 1619 O O . GLY A 1 210 ? 15.002 38.700 1.557 1.00 50.88 210 GLY A O 1
ATOM 1620 N N . VAL A 1 211 ? 13.080 37.624 2.031 1.00 50.81 211 VAL A N 1
ATOM 1621 C CA . VAL A 1 211 ? 12.869 37.053 0.707 1.00 50.81 211 VAL A CA 1
ATOM 1622 C C . VAL A 1 211 ? 11.993 38.035 -0.062 1.00 50.81 211 VAL A C 1
ATOM 1624 O O . VAL A 1 211 ? 10.812 38.216 0.231 1.00 50.81 211 VAL A O 1
ATOM 1627 N N . SER A 1 212 ? 12.628 38.707 -1.016 1.00 58.97 212 SER A N 1
ATOM 1628 C CA . SER A 1 212 ? 11.993 39.502 -2.059 1.00 58.97 212 SER A CA 1
ATOM 1629 C C . SER A 1 212 ? 11.036 38.617 -2.861 1.00 58.97 212 SER A C 1
ATOM 1631 O O . SER A 1 212 ? 11.457 37.639 -3.478 1.00 58.97 212 SER A O 1
ATOM 1633 N N . MET A 1 213 ? 9.744 38.943 -2.824 1.00 49.81 213 MET A N 1
ATOM 1634 C CA . MET A 1 213 ? 8.731 38.362 -3.703 1.00 49.81 213 MET A CA 1
ATOM 1635 C C . MET A 1 213 ? 8.892 38.993 -5.088 1.00 49.81 213 MET A C 1
ATOM 1637 O O . MET A 1 213 ? 8.540 40.154 -5.289 1.00 49.81 213 MET A O 1
ATOM 1641 N N . SER A 1 214 ? 9.438 38.241 -6.041 1.00 66.81 214 SER A N 1
ATOM 1642 C CA . SER A 1 214 ? 9.332 38.602 -7.455 1.00 66.81 214 SER A CA 1
ATOM 1643 C C . SER A 1 214 ? 7.920 38.283 -7.969 1.00 66.81 214 SER A C 1
ATOM 1645 O O . SER A 1 214 ? 7.333 37.280 -7.555 1.00 66.81 214 SER A O 1
ATOM 1647 N N . PRO A 1 215 ? 7.350 39.148 -8.822 1.00 60.78 215 PRO A N 1
ATOM 1648 C CA . PRO A 1 215 ? 5.945 39.103 -9.196 1.00 60.78 215 PRO A CA 1
ATOM 1649 C C . PRO A 1 215 ? 5.603 37.941 -10.134 1.00 60.78 215 PRO A C 1
ATOM 1651 O O . PRO A 1 215 ? 6.404 37.515 -10.963 1.00 60.78 215 PRO A O 1
ATOM 1654 N N . LEU A 1 216 ? 4.357 37.486 -9.981 1.00 48.00 216 LEU A N 1
ATOM 1655 C CA . LEU A 1 216 ? 3.615 36.578 -10.849 1.00 48.00 216 LEU A CA 1
ATOM 1656 C C . LEU A 1 216 ? 3.707 37.030 -12.318 1.00 48.00 216 LEU A C 1
ATOM 1658 O O . LEU A 1 216 ? 3.038 37.985 -12.719 1.00 48.00 216 LEU A O 1
ATOM 1662 N N . GLU A 1 217 ? 4.460 36.307 -13.143 1.00 58.72 217 GLU A N 1
ATOM 1663 C CA . GLU A 1 217 ? 4.236 36.345 -14.585 1.00 58.72 217 GLU A CA 1
ATOM 1664 C C . GLU A 1 217 ? 3.053 35.437 -14.917 1.00 58.72 217 GLU A C 1
ATOM 1666 O O . GLU A 1 217 ? 3.116 34.208 -14.910 1.00 58.72 217 GLU A O 1
ATOM 1671 N N . THR A 1 218 ? 1.930 36.109 -15.149 1.00 56.34 218 THR A N 1
ATOM 1672 C CA . THR A 1 218 ? 0.714 35.565 -15.738 1.00 56.34 218 THR A CA 1
ATOM 1673 C C . THR A 1 218 ? 0.997 35.269 -17.209 1.00 56.34 218 THR A C 1
ATOM 1675 O O . THR A 1 218 ? 1.000 36.171 -18.040 1.00 56.34 218 THR A O 1
ATOM 1678 N N . ILE A 1 219 ? 1.238 34.001 -17.530 1.00 57.88 219 ILE A N 1
ATOM 1679 C CA . ILE A 1 219 ? 1.156 33.467 -18.893 1.00 57.88 219 ILE A CA 1
ATOM 1680 C C . ILE A 1 219 ? -0.018 32.489 -18.827 1.00 57.88 219 ILE A C 1
ATOM 1682 O O . ILE A 1 219 ? 0.027 31.501 -18.105 1.00 57.88 219 ILE A O 1
ATOM 1686 N N . GLY A 1 220 ? -1.169 32.796 -19.405 1.00 50.50 220 GLY A N 1
ATOM 1687 C CA . GLY A 1 220 ? -1.310 33.155 -20.805 1.00 50.50 220 GLY A CA 1
ATOM 1688 C C . GLY A 1 220 ? -1.965 31.951 -21.465 1.00 50.50 220 GLY A C 1
ATOM 1689 O O . GLY A 1 220 ? -1.342 30.913 -21.660 1.00 50.50 220 GLY A O 1
ATOM 1690 N N . GLU A 1 221 ? -3.262 32.099 -21.683 1.00 50.75 221 GLU A N 1
ATOM 1691 C CA . GLU A 1 221 ? -4.207 31.163 -22.271 1.00 50.75 221 GLU A CA 1
ATOM 1692 C C . GLU A 1 221 ? -3.638 30.328 -23.425 1.00 50.75 221 GLU A C 1
ATOM 1694 O O . GLU A 1 221 ? -2.987 30.850 -24.328 1.00 50.75 221 GLU A O 1
ATOM 1699 N N . ARG A 1 222 ? -4.027 29.050 -23.475 1.00 52.72 222 ARG A N 1
ATOM 1700 C CA . ARG A 1 222 ? -4.505 28.432 -24.718 1.00 52.72 222 ARG A CA 1
ATOM 1701 C C . ARG A 1 222 ? -5.341 27.198 -24.406 1.00 52.72 222 ARG A C 1
ATOM 1703 O O . ARG A 1 222 ? -4.840 26.090 -24.241 1.00 52.72 222 ARG A O 1
ATOM 1710 N N . LEU A 1 223 ? -6.653 27.431 -24.353 1.00 54.88 223 LEU A N 1
ATOM 1711 C CA . LEU A 1 223 ? -7.660 26.421 -24.648 1.00 54.88 223 LEU A CA 1
ATOM 1712 C C . LEU A 1 223 ? -7.333 25.794 -26.008 1.00 54.88 223 LEU A C 1
ATOM 1714 O O . LEU A 1 223 ? -7.192 26.485 -27.017 1.00 54.88 223 LEU A O 1
ATOM 1718 N N . SER A 1 224 ? -7.248 24.475 -26.051 1.00 57.97 224 SER A N 1
ATOM 1719 C CA . SER A 1 224 ? -7.387 23.709 -27.283 1.00 57.97 224 SER A CA 1
ATOM 1720 C C . SER A 1 224 ? -8.215 22.486 -26.939 1.00 57.97 224 SER A C 1
ATOM 1722 O O . SER A 1 224 ? -7.708 21.485 -26.448 1.00 57.97 224 SER A O 1
ATOM 1724 N N . THR A 1 225 ? -9.524 22.623 -27.122 1.00 57.00 225 THR A N 1
ATOM 1725 C CA . THR A 1 225 ? -10.490 21.529 -27.136 1.00 57.00 225 THR A CA 1
ATOM 1726 C C . THR A 1 225 ? -10.412 20.821 -28.486 1.00 57.00 225 THR A C 1
ATOM 1728 O O . THR A 1 225 ? -10.766 21.436 -29.494 1.00 57.00 225 THR A O 1
ATOM 1731 N N . PRO A 1 226 ? -10.012 19.543 -28.558 1.00 61.34 226 PRO A N 1
ATOM 1732 C CA . PRO A 1 226 ? -10.355 18.716 -29.700 1.00 61.34 226 PRO A CA 1
ATOM 1733 C C . PRO A 1 226 ? -11.763 18.144 -29.499 1.00 61.34 226 PRO A C 1
ATOM 1735 O O . PRO A 1 226 ? -11.993 17.231 -28.708 1.00 61.34 226 PRO A O 1
ATOM 1738 N N . THR A 1 227 ? -12.712 18.708 -30.241 1.00 60.31 227 THR A N 1
ATOM 1739 C CA . THR A 1 227 ? -14.017 18.114 -30.534 1.00 60.31 227 THR A CA 1
ATOM 1740 C C . THR A 1 227 ? -13.792 16.832 -31.337 1.00 60.31 227 THR A C 1
ATOM 1742 O O . THR A 1 227 ? -13.504 16.893 -32.529 1.00 60.31 227 THR A O 1
ATOM 1745 N N . ALA A 1 228 ? -13.900 15.670 -30.692 1.00 57.22 228 ALA A N 1
ATOM 1746 C CA . ALA A 1 228 ? -13.968 14.385 -31.379 1.00 57.22 228 ALA A CA 1
ATOM 1747 C C . ALA A 1 228 ? -15.429 13.924 -31.422 1.00 57.22 228 ALA A C 1
ATOM 1749 O O . ALA A 1 228 ? -16.028 13.573 -30.406 1.00 57.22 228 ALA A O 1
ATOM 1750 N N . SER A 1 229 ? -16.001 13.986 -32.620 1.00 63.66 229 SER A N 1
ATOM 1751 C CA . SER A 1 229 ? -17.313 13.459 -32.978 1.00 63.66 229 SER A CA 1
ATOM 1752 C C . SER A 1 229 ? -17.381 11.941 -32.739 1.00 63.66 229 SER A C 1
ATOM 1754 O O . SER A 1 229 ? -16.436 11.239 -33.105 1.00 63.66 229 SER A O 1
ATOM 1756 N N . PRO A 1 230 ? -18.487 11.390 -32.207 1.00 62.47 230 PRO A N 1
ATOM 1757 C CA . PRO A 1 230 ? -18.702 9.952 -32.223 1.00 62.47 230 PRO A CA 1
ATOM 1758 C C . PRO A 1 230 ? -19.101 9.523 -33.639 1.00 62.47 230 PRO A C 1
ATOM 1760 O O . PRO A 1 230 ? -20.161 9.905 -34.135 1.00 62.47 230 PRO A O 1
ATOM 1763 N N . GLN A 1 231 ? -18.254 8.723 -34.292 1.00 60.31 231 GLN A N 1
ATOM 1764 C CA . GLN A 1 231 ? -18.678 7.927 -35.438 1.00 60.31 231 GLN A CA 1
ATOM 1765 C C . GLN A 1 231 ? -19.617 6.827 -34.943 1.00 60.31 231 GLN A C 1
ATOM 1767 O O . GLN A 1 231 ? -19.258 5.971 -34.136 1.00 60.31 231 GLN A O 1
ATOM 1772 N N . GLN A 1 232 ? -20.843 6.904 -35.438 1.00 59.06 232 GLN A N 1
ATOM 1773 C CA . GLN A 1 232 ? -21.909 5.936 -35.280 1.00 59.06 232 GLN A CA 1
ATOM 1774 C C . GLN A 1 232 ? -21.532 4.700 -36.110 1.00 59.06 232 GLN A C 1
ATOM 1776 O O . GLN A 1 232 ? -21.647 4.703 -37.331 1.00 59.06 232 GLN A O 1
ATOM 1781 N N . GLY A 1 233 ? -20.965 3.691 -35.447 1.00 62.25 233 GLY A N 1
ATOM 1782 C CA . GLY A 1 233 ? -20.609 2.411 -36.052 1.00 62.25 233 GLY A CA 1
ATOM 1783 C C . GLY A 1 233 ? -21.799 1.460 -36.032 1.00 62.25 233 GLY A C 1
ATOM 1784 O O . GLY A 1 233 ? -22.279 1.090 -34.962 1.00 62.25 233 GLY A O 1
ATOM 1785 N N . ASP A 1 234 ? -22.255 1.098 -37.227 1.00 59.34 234 ASP A N 1
ATOM 1786 C CA . ASP A 1 234 ? -23.323 0.149 -37.517 1.00 59.34 234 ASP A CA 1
ATOM 1787 C C . ASP A 1 234 ? -23.189 -1.187 -36.772 1.00 59.34 234 ASP A C 1
ATOM 1789 O O . ASP A 1 234 ? -22.167 -1.876 -36.823 1.00 59.34 234 ASP A O 1
ATOM 1793 N N . ALA A 1 235 ? -24.286 -1.590 -36.132 1.00 58.75 235 ALA A N 1
ATOM 1794 C CA . ALA A 1 235 ? -24.469 -2.920 -35.581 1.00 58.75 235 ALA A CA 1
ATOM 1795 C C . ALA A 1 235 ? -24.672 -3.932 -36.720 1.00 58.75 235 ALA A C 1
ATOM 1797 O O . ALA A 1 235 ? -25.753 -4.033 -37.303 1.00 58.75 235 ALA A O 1
ATOM 1798 N N . LYS A 1 236 ? -23.639 -4.726 -37.014 1.00 64.19 236 LYS A N 1
ATOM 1799 C CA . LYS A 1 236 ? -23.781 -5.957 -37.795 1.00 64.19 236 LYS A CA 1
ATOM 1800 C C . LYS A 1 23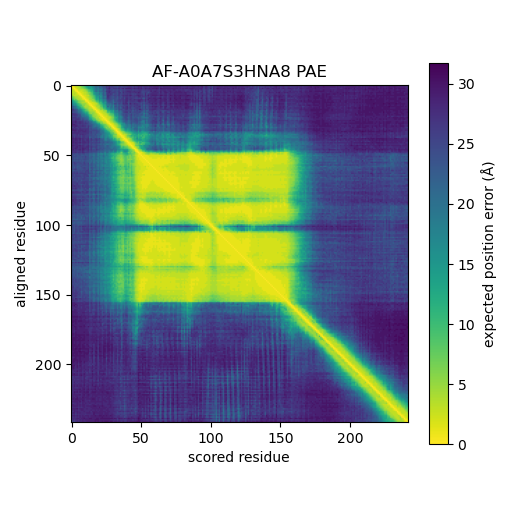6 ? -24.458 -7.018 -36.922 1.00 64.19 236 LYS A C 1
ATOM 1802 O O . LYS A 1 236 ? -23.852 -7.569 -36.008 1.00 64.19 236 LYS A O 1
ATOM 1807 N N . LYS A 1 237 ? -25.733 -7.278 -37.214 1.00 62.25 237 LYS A N 1
ATOM 1808 C CA . LYS A 1 237 ? -26.446 -8.506 -36.846 1.00 62.25 237 LYS A CA 1
ATOM 1809 C C . LYS A 1 237 ? -25.798 -9.661 -37.615 1.00 62.25 237 LYS A C 1
ATOM 1811 O O . LYS A 1 237 ? -25.953 -9.737 -38.830 1.00 62.25 237 LYS A O 1
ATOM 1816 N N . GLU A 1 238 ? -25.069 -10.529 -36.926 1.00 65.94 238 GLU A N 1
ATOM 1817 C CA . GLU A 1 238 ? -24.821 -11.882 -37.420 1.00 65.94 238 GLU A CA 1
ATOM 1818 C C . GLU A 1 238 ? -25.834 -12.807 -36.752 1.00 65.94 238 GLU A C 1
ATOM 1820 O O . GLU A 1 238 ? -25.737 -13.141 -35.571 1.00 65.94 238 GLU A O 1
ATOM 1825 N N . ASP A 1 239 ? -26.854 -13.153 -37.533 1.00 66.25 239 ASP A N 1
ATOM 1826 C CA . ASP A 1 239 ? -27.684 -14.324 -37.313 1.00 66.25 239 ASP A CA 1
ATOM 1827 C C . ASP A 1 239 ? -26.800 -15.569 -37.473 1.00 66.25 239 ASP A C 1
ATOM 1829 O O . ASP A 1 239 ? -26.208 -15.789 -38.530 1.00 66.25 239 ASP A O 1
ATOM 1833 N N . CYS A 1 240 ? -26.724 -16.405 -36.438 1.00 56.66 240 CYS A N 1
ATOM 1834 C CA . CYS A 1 240 ? -26.313 -17.795 -36.595 1.00 56.66 240 CYS A CA 1
ATOM 1835 C C . CYS A 1 240 ? -27.491 -18.678 -36.198 1.00 56.66 240 CYS A C 1
ATOM 1837 O O . CYS A 1 240 ? -27.926 -18.699 -35.045 1.00 56.66 240 CYS A O 1
ATOM 1839 N N . ALA A 1 241 ? -28.036 -19.324 -37.223 1.00 60.34 241 ALA A N 1
ATOM 1840 C CA . ALA A 1 241 ? -29.102 -20.297 -37.154 1.00 60.34 241 ALA A CA 1
ATOM 1841 C C . ALA A 1 241 ? -28.607 -21.643 -36.595 1.00 60.34 241 ALA A C 1
ATOM 1843 O O . ALA A 1 241 ? -27.412 -21.936 -36.604 1.00 60.34 241 ALA A O 1
ATOM 1844 N N . VAL A 1 242 ? -29.605 -22.386 -36.114 1.00 57.62 242 VAL A N 1
ATOM 1845 C CA . VAL A 1 242 ? -29.653 -23.751 -35.560 1.00 57.62 242 VAL A CA 1
ATOM 1846 C C . VAL A 1 242 ? -28.777 -24.768 -36.287 1.00 57.62 242 VAL A C 1
ATOM 1848 O O . VAL A 1 242 ? -28.814 -24.783 -37.537 1.00 57.62 242 VAL A O 1
#